Protein AF-A0A5B7DL35-F1 (afdb_monomer)

Mean predicted aligned error: 19.55 Å

Structure (mmCIF, N/CA/C/O backbone):
data_AF-A0A5B7DL35-F1
#
_entry.id   AF-A0A5B7DL35-F1
#
loop_
_atom_site.group_PDB
_atom_site.id
_atom_site.type_symbol
_atom_site.label_atom_id
_atom_site.label_alt_id
_atom_site.label_comp_id
_atom_site.label_asym_id
_atom_site.label_entity_id
_atom_site.label_seq_id
_atom_site.pdbx_PDB_ins_code
_atom_site.Cartn_x
_atom_site.Cartn_y
_atom_site.Cartn_z
_atom_site.occupancy
_atom_site.B_iso_or_equiv
_atom_site.auth_seq_id
_atom_site.auth_comp_id
_atom_site.auth_asym_id
_atom_site.auth_atom_id
_atom_site.pdbx_PDB_model_num
ATOM 1 N N . MET A 1 1 ? 9.558 41.213 -84.304 1.00 36.47 1 MET A N 1
ATOM 2 C CA . MET A 1 1 ? 9.639 42.583 -83.750 1.00 36.47 1 MET A CA 1
ATOM 3 C C . MET A 1 1 ? 11.121 42.854 -83.540 1.00 36.47 1 MET A C 1
ATOM 5 O O . MET A 1 1 ? 11.720 42.075 -82.826 1.00 36.47 1 MET A O 1
ATOM 9 N N . GLY A 1 2 ? 11.825 43.768 -84.196 1.00 33.62 2 GLY A N 1
ATOM 10 C CA . GLY A 1 2 ? 11.466 44.974 -84.939 1.00 33.62 2 GLY A CA 1
ATOM 11 C C . GLY A 1 2 ? 12.431 46.084 -84.485 1.00 33.62 2 GLY A C 1
ATOM 12 O O . GLY A 1 2 ? 12.501 46.320 -83.286 1.00 33.62 2 GLY A O 1
ATOM 13 N N . GLY A 1 3 ? 13.135 46.729 -85.428 1.00 31.44 3 GLY A N 1
ATOM 14 C CA . GLY A 1 3 ? 13.957 47.947 -85.241 1.00 31.44 3 GLY A CA 1
ATOM 15 C C . GLY A 1 3 ? 15.461 47.668 -85.062 1.00 31.44 3 GLY A C 1
ATOM 16 O O . GLY A 1 3 ? 15.814 47.036 -84.077 1.00 31.44 3 GLY A O 1
ATOM 17 N N . SER A 1 4 ? 16.412 47.955 -85.967 1.00 32.97 4 SER A N 1
ATOM 18 C CA . SER A 1 4 ? 16.694 49.079 -86.901 1.00 32.97 4 SER A CA 1
ATOM 19 C C . SER A 1 4 ? 17.386 50.292 -86.257 1.00 32.97 4 SER A C 1
ATOM 21 O O . SER A 1 4 ? 16.762 50.968 -85.449 1.00 32.97 4 SER A O 1
ATOM 23 N N . ALA A 1 5 ? 18.636 50.555 -86.681 1.00 37.56 5 ALA A N 1
ATOM 24 C CA . ALA A 1 5 ? 19.368 51.842 -86.824 1.00 37.56 5 ALA A CA 1
ATOM 25 C C . ALA A 1 5 ? 20.862 51.473 -87.034 1.00 37.56 5 ALA A C 1
ATOM 27 O O . ALA A 1 5 ? 21.442 50.849 -86.152 1.00 37.56 5 ALA A O 1
ATOM 28 N N . GLU A 1 6 ? 21.542 51.570 -88.183 1.00 37.41 6 GLU A N 1
ATOM 29 C CA . GLU A 1 6 ? 21.751 52.643 -89.180 1.00 37.41 6 GLU A CA 1
ATOM 30 C C . GLU A 1 6 ? 22.307 53.968 -88.627 1.00 37.41 6 GLU A C 1
ATOM 32 O O . GLU A 1 6 ? 21.573 54.709 -87.993 1.00 37.41 6 GLU A O 1
ATOM 37 N N . GLU A 1 7 ? 23.586 54.254 -88.930 1.00 34.69 7 GLU A N 1
ATOM 38 C CA . GLU A 1 7 ? 24.147 55.547 -89.401 1.00 34.69 7 GLU A CA 1
ATOM 39 C C . GLU A 1 7 ? 25.656 55.358 -89.720 1.00 34.69 7 GLU A C 1
ATOM 41 O O . GLU A 1 7 ? 26.431 54.941 -88.865 1.00 34.69 7 GLU A O 1
ATOM 46 N N . ARG A 1 8 ? 26.056 55.308 -91.004 1.00 35.22 8 ARG A N 1
ATOM 47 C CA . ARG A 1 8 ? 26.556 56.395 -91.891 1.00 35.22 8 ARG A CA 1
ATOM 48 C C . ARG A 1 8 ? 27.919 56.981 -91.470 1.00 35.22 8 ARG A C 1
ATOM 50 O O . ARG A 1 8 ? 28.046 57.577 -90.415 1.00 35.22 8 ARG A O 1
ATOM 57 N N . GLU A 1 9 ? 29.014 56.693 -92.181 1.00 34.97 9 GLU A N 1
ATOM 58 C CA . GLU A 1 9 ? 29.471 57.257 -93.475 1.00 34.97 9 GLU A CA 1
ATOM 59 C C . GLU A 1 9 ? 30.476 58.411 -93.277 1.00 34.97 9 GLU A C 1
ATOM 61 O O . GLU A 1 9 ? 30.150 59.422 -92.663 1.00 34.97 9 GLU A O 1
ATOM 66 N N . LYS A 1 10 ? 31.691 58.272 -93.836 1.00 36.53 10 LYS A N 1
ATOM 67 C CA . LYS A 1 10 ? 32.458 59.368 -94.462 1.00 36.53 10 LYS A CA 1
ATOM 68 C C . LYS A 1 10 ? 33.635 58.820 -95.277 1.00 36.53 10 LYS A C 1
ATOM 70 O O . LYS A 1 10 ? 34.457 58.058 -94.779 1.00 36.53 10 LYS A O 1
ATOM 75 N N . ALA A 1 11 ? 33.682 59.231 -96.541 1.00 32.94 11 ALA A N 1
ATOM 76 C CA . ALA A 1 11 ? 34.637 58.826 -97.561 1.00 32.94 11 ALA A CA 1
ATOM 77 C C . ALA A 1 11 ? 35.643 59.946 -97.908 1.00 32.94 11 ALA A C 1
ATOM 79 O O . ALA A 1 11 ? 35.247 61.104 -98.012 1.00 32.94 11 ALA A O 1
ATOM 80 N N . GLY A 1 12 ? 36.893 59.543 -98.194 1.00 32.94 12 GLY A N 1
ATOM 81 C CA . GLY A 1 12 ? 37.874 60.187 -99.099 1.00 32.94 12 GLY A CA 1
ATOM 82 C C . GLY A 1 12 ? 38.679 61.401 -98.587 1.00 32.94 12 GLY A C 1
ATOM 83 O O . GLY A 1 12 ? 38.247 62.026 -97.622 1.00 32.94 12 GLY A O 1
ATOM 84 N N . PRO A 1 13 ? 39.803 61.802 -99.248 1.00 50.09 13 PRO A N 1
ATOM 85 C CA . PRO A 1 13 ? 40.282 61.372 -100.582 1.00 50.09 13 PRO A CA 1
ATOM 86 C C . PRO A 1 13 ? 41.810 61.060 -100.726 1.00 50.09 13 PRO A C 1
ATOM 88 O O . PRO A 1 13 ? 42.607 61.434 -99.880 1.00 50.09 13 PRO A O 1
ATOM 91 N N . PHE A 1 14 ? 42.184 60.425 -101.858 1.00 31.62 14 PHE A N 1
ATOM 92 C CA . PHE A 1 14 ? 43.417 60.585 -102.684 1.00 31.62 14 PHE A CA 1
ATOM 93 C C . PHE A 1 14 ? 44.815 60.534 -102.001 1.00 31.62 14 PHE A C 1
ATOM 95 O O . PHE A 1 14 ? 45.136 61.340 -101.144 1.00 31.62 14 PHE A O 1
ATOM 102 N N . CYS A 1 15 ? 45.765 59.675 -102.404 1.00 30.66 15 CYS A N 1
ATOM 103 C CA . CYS A 1 15 ? 46.489 59.726 -103.685 1.00 30.66 15 CYS A CA 1
ATOM 104 C C . CYS A 1 15 ? 47.324 58.433 -103.897 1.00 30.66 15 CYS A C 1
ATOM 106 O O . CYS A 1 15 ? 47.894 57.911 -102.940 1.00 30.66 15 CYS A O 1
ATOM 108 N N . GLY A 1 16 ? 47.413 57.919 -105.131 1.00 30.58 16 GLY A N 1
ATOM 109 C CA . GLY A 1 16 ? 48.379 56.874 -105.529 1.00 30.58 16 GLY A CA 1
ATOM 110 C C . GLY A 1 16 ? 49.707 57.474 -106.031 1.00 30.58 16 GLY A C 1
ATOM 111 O O . GLY A 1 16 ? 49.953 58.659 -105.832 1.00 30.58 16 GLY A O 1
ATOM 112 N N . PRO A 1 17 ? 50.501 56.749 -106.837 1.00 52.12 17 PRO A N 1
ATOM 113 C CA . PRO A 1 17 ? 51.068 55.422 -106.602 1.00 52.12 17 PRO A CA 1
ATOM 114 C C . PRO A 1 17 ? 52.606 55.461 -106.758 1.00 52.12 17 PRO A C 1
ATOM 116 O O . PRO A 1 17 ? 53.124 56.228 -107.563 1.00 52.12 17 PRO A O 1
ATOM 119 N N . CYS A 1 18 ? 53.358 54.584 -106.088 1.00 29.59 18 CYS A N 1
ATOM 120 C CA . CYS A 1 18 ? 54.728 54.267 -106.510 1.00 29.59 18 CYS A CA 1
ATOM 121 C C . CYS A 1 18 ? 55.046 52.792 -106.254 1.00 29.59 18 CYS A C 1
ATOM 123 O O . CYS A 1 18 ? 55.041 52.307 -105.128 1.00 29.59 18 CYS A O 1
ATOM 125 N N . HIS A 1 19 ? 55.293 52.105 -107.366 1.00 33.50 19 HIS A N 1
ATOM 126 C CA . HIS A 1 19 ? 55.864 50.776 -107.525 1.00 33.50 19 HIS A CA 1
ATOM 127 C C . HIS A 1 19 ? 56.903 50.395 -106.454 1.00 33.50 19 HIS A C 1
ATOM 129 O O . HIS A 1 19 ? 57.770 51.202 -106.136 1.00 33.50 19 HIS A O 1
ATOM 135 N N . HIS A 1 20 ? 56.930 49.126 -106.034 1.00 31.59 20 HIS A N 1
ATOM 136 C CA . HIS A 1 20 ? 57.885 48.138 -106.561 1.00 31.59 20 HIS A CA 1
ATOM 137 C C . HIS A 1 20 ? 57.586 46.725 -106.022 1.00 31.59 20 HIS A C 1
ATOM 139 O O . HIS A 1 20 ? 57.642 46.466 -104.830 1.00 31.59 20 HIS A O 1
ATOM 145 N N . LYS A 1 21 ? 57.245 45.843 -106.971 1.00 35.50 21 LYS A N 1
ATOM 146 C CA . LYS A 1 21 ? 57.562 44.407 -107.091 1.00 35.50 21 LYS A CA 1
ATOM 147 C C . LYS A 1 21 ? 57.950 43.647 -105.809 1.00 35.50 21 LYS A C 1
ATOM 149 O O . LYS A 1 21 ? 59.018 43.892 -105.267 1.00 35.50 21 LYS A O 1
ATOM 154 N N . ALA A 1 22 ? 57.252 42.544 -105.531 1.00 34.16 22 ALA A N 1
ATOM 155 C CA . ALA A 1 22 ? 57.725 41.199 -105.898 1.00 34.16 22 ALA A CA 1
ATOM 156 C C . ALA A 1 22 ? 56.837 40.091 -105.301 1.00 34.16 22 ALA A C 1
ATOM 158 O O . ALA A 1 22 ? 56.364 40.207 -104.179 1.00 34.16 22 ALA A O 1
ATOM 159 N N . GLY A 1 23 ? 56.725 38.978 -106.031 1.00 37.19 23 GLY A N 1
ATOM 160 C CA . GLY A 1 23 ? 56.710 37.658 -105.399 1.00 37.19 23 GLY A CA 1
ATOM 161 C C . GLY A 1 23 ? 55.351 36.989 -105.239 1.00 37.19 23 GLY A C 1
ATOM 162 O O . GLY A 1 23 ? 54.765 36.991 -104.166 1.00 37.19 23 GLY A O 1
ATOM 163 N N . VAL A 1 24 ? 54.912 36.318 -106.301 1.00 49.81 24 VAL A N 1
ATOM 164 C CA . VAL A 1 24 ? 53.959 35.206 -106.227 1.00 49.81 24 VAL A CA 1
ATOM 165 C C . VAL A 1 24 ? 54.640 34.034 -105.510 1.00 49.81 24 VAL A C 1
ATOM 167 O O . VAL A 1 24 ? 55.581 33.457 -106.048 1.00 49.81 24 VAL A O 1
ATOM 170 N N . ALA A 1 25 ? 54.162 33.688 -104.318 1.00 51.09 25 ALA A N 1
ATOM 171 C CA . ALA A 1 25 ? 54.323 32.393 -103.654 1.00 51.09 25 ALA A CA 1
ATOM 172 C C . ALA A 1 25 ? 53.257 32.290 -102.539 1.00 51.09 25 ALA A C 1
ATOM 174 O O . ALA A 1 25 ? 52.734 33.316 -102.120 1.00 51.09 25 ALA A O 1
ATOM 175 N N . LEU A 1 26 ? 53.014 31.086 -102.002 1.00 52.41 26 LEU A N 1
ATOM 176 C CA . LEU A 1 26 ? 52.333 30.821 -100.713 1.00 52.41 26 LEU A CA 1
ATOM 177 C C . LEU A 1 26 ? 50.800 30.574 -100.731 1.00 52.41 26 LEU A C 1
ATOM 179 O O . LEU A 1 26 ? 50.052 31.225 -100.010 1.00 52.41 26 LEU A O 1
ATOM 183 N N . LEU A 1 27 ? 50.315 29.564 -101.467 1.00 55.19 27 LEU A N 1
ATOM 184 C CA . LEU A 1 27 ? 49.042 28.886 -101.119 1.00 55.19 27 LEU A CA 1
ATOM 185 C C . LEU A 1 27 ? 49.230 27.602 -100.263 1.00 55.19 27 LEU A C 1
ATOM 187 O O . LEU A 1 27 ? 48.401 27.360 -99.387 1.00 55.19 27 LEU A O 1
ATOM 191 N N . PRO A 1 28 ? 50.302 26.794 -100.429 1.00 59.75 28 PRO A N 1
ATOM 192 C CA . PRO A 1 28 ? 50.537 25.605 -99.594 1.00 59.75 28 PRO A CA 1
ATOM 193 C C . PRO A 1 28 ? 50.955 25.923 -98.149 1.00 59.75 28 PRO A C 1
ATOM 195 O O . PRO A 1 28 ? 50.590 25.199 -97.224 1.00 59.75 28 PRO A O 1
ATOM 198 N N . ASP A 1 29 ? 51.690 27.017 -97.936 1.00 60.00 29 ASP A N 1
ATOM 199 C CA . ASP A 1 29 ? 52.287 27.327 -96.629 1.00 60.00 29 ASP A CA 1
ATOM 200 C C . ASP A 1 29 ? 51.270 27.850 -95.605 1.00 60.00 29 ASP A C 1
ATOM 202 O O . ASP A 1 29 ? 51.390 27.573 -94.412 1.00 60.00 29 ASP A O 1
ATOM 206 N N . LEU A 1 30 ? 50.206 28.521 -96.062 1.00 63.28 30 LEU A N 1
ATOM 207 C CA . LEU A 1 30 ? 49.139 29.017 -95.188 1.00 63.28 30 LEU A CA 1
ATOM 208 C C . LEU A 1 30 ? 48.279 27.871 -94.619 1.00 63.28 30 LEU A C 1
ATOM 210 O O . LEU A 1 30 ? 47.936 27.875 -93.438 1.00 63.28 30 LEU A O 1
ATOM 214 N N . LEU A 1 31 ? 47.967 26.864 -95.446 1.00 66.38 31 LEU A N 1
ATOM 215 C CA . LEU A 1 31 ? 47.243 25.657 -95.026 1.00 66.38 31 LEU A CA 1
ATOM 216 C C . LEU A 1 31 ? 48.074 24.811 -94.058 1.00 66.38 31 LEU A C 1
ATOM 218 O O . LEU A 1 31 ? 47.539 24.306 -93.074 1.00 66.38 31 LEU A O 1
ATOM 222 N N . ARG A 1 32 ? 49.385 24.706 -94.298 1.00 69.56 32 ARG A N 1
ATOM 223 C CA . ARG A 1 32 ? 50.308 23.976 -93.421 1.00 69.56 32 ARG A CA 1
ATOM 224 C C . ARG A 1 32 ? 50.432 24.635 -92.047 1.00 69.56 32 ARG A C 1
ATOM 226 O O . ARG A 1 32 ? 50.396 23.942 -91.039 1.00 69.56 32 ARG A O 1
ATOM 233 N N . MET A 1 33 ? 50.489 25.966 -92.014 1.00 73.56 33 MET A N 1
ATOM 234 C CA . MET A 1 33 ? 50.506 26.744 -90.775 1.00 73.56 33 MET A CA 1
ATOM 235 C C . MET A 1 33 ? 49.186 26.625 -89.995 1.00 73.56 33 MET A C 1
ATOM 237 O O . MET A 1 33 ? 49.193 26.539 -88.767 1.00 73.56 33 MET A O 1
ATOM 241 N N . ARG A 1 34 ? 48.039 26.584 -90.689 1.00 77.00 34 ARG A N 1
ATOM 242 C CA . ARG A 1 34 ? 46.735 26.414 -90.031 1.00 77.00 34 ARG A CA 1
ATOM 243 C C . ARG A 1 34 ? 46.523 24.992 -89.511 1.00 77.00 34 ARG A C 1
ATOM 245 O O . ARG A 1 34 ? 45.964 24.838 -88.430 1.00 77.00 34 ARG A O 1
ATOM 252 N N . LEU A 1 35 ? 47.010 23.981 -90.234 1.00 76.75 35 LEU A N 1
ATOM 253 C CA . LEU A 1 35 ? 47.046 22.594 -89.764 1.00 76.75 35 LEU A CA 1
ATOM 254 C C . LEU A 1 35 ? 47.932 22.448 -88.525 1.0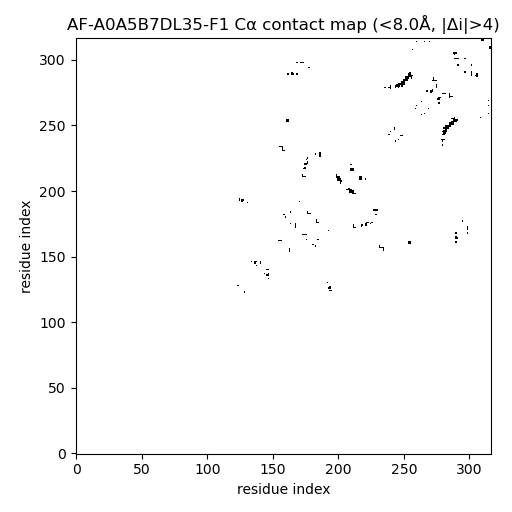0 76.75 35 LEU A C 1
ATOM 256 O O . LEU A 1 35 ? 47.461 21.904 -87.538 1.00 76.75 35 LEU A O 1
ATOM 260 N N . SER A 1 36 ? 49.137 23.030 -88.510 1.00 76.06 36 SER A N 1
ATOM 261 C CA . SER A 1 36 ? 50.000 22.974 -87.321 1.00 76.06 36 SER A CA 1
ATOM 262 C C . SER A 1 36 ? 49.404 23.696 -86.105 1.00 76.06 36 SER A C 1
ATOM 264 O O . SER A 1 36 ? 49.628 23.282 -84.974 1.00 76.06 36 SER A O 1
ATOM 266 N N . GLN A 1 37 ? 48.632 24.769 -86.319 1.00 79.00 37 GLN A N 1
ATOM 267 C CA . GLN A 1 37 ? 47.911 25.458 -85.239 1.00 79.00 37 GLN A CA 1
ATOM 268 C C . GLN A 1 37 ? 46.764 24.607 -84.688 1.00 79.00 37 GLN A C 1
ATOM 270 O O . GLN A 1 37 ? 46.624 24.491 -83.477 1.00 79.00 37 GLN A O 1
ATOM 275 N N . LEU A 1 38 ? 45.969 23.991 -85.567 1.00 79.25 38 LEU A N 1
ATOM 276 C CA . LEU A 1 38 ? 44.889 23.088 -85.165 1.00 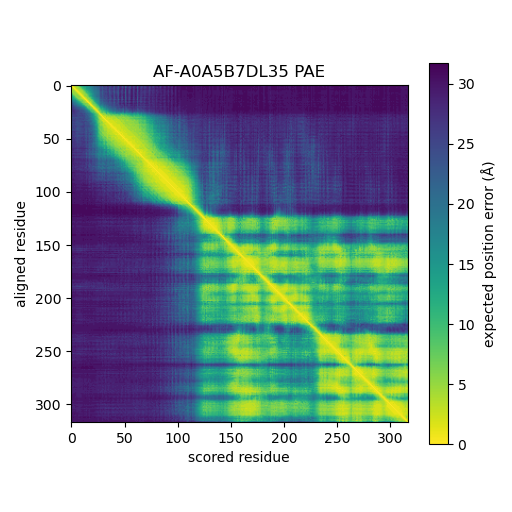79.25 38 LEU A CA 1
ATOM 277 C C . LEU A 1 38 ? 45.425 21.843 -84.457 1.00 79.25 38 LEU A C 1
ATOM 279 O O . LEU A 1 38 ? 44.844 21.437 -83.460 1.00 79.25 38 LEU A O 1
ATOM 283 N N . GLU A 1 39 ? 46.530 21.266 -84.933 1.00 79.88 39 GLU A N 1
ATOM 284 C CA . GLU A 1 39 ? 47.212 20.147 -84.276 1.00 79.88 39 GLU A CA 1
ATOM 285 C C . GLU A 1 39 ? 47.718 20.546 -82.888 1.00 79.88 39 GLU A C 1
ATOM 287 O O . GLU A 1 39 ? 47.491 19.805 -81.939 1.00 79.88 39 GLU A O 1
ATOM 292 N N . ALA A 1 40 ? 48.313 21.733 -82.734 1.00 79.06 40 ALA A N 1
ATOM 293 C CA . ALA A 1 40 ? 48.755 22.235 -81.434 1.00 79.06 40 ALA A CA 1
ATOM 294 C C . ALA A 1 40 ? 47.584 22.487 -80.465 1.00 79.06 40 ALA A C 1
ATOM 296 O O . ALA A 1 40 ? 47.659 22.084 -79.309 1.00 79.06 40 ALA A O 1
ATOM 297 N N . GLU A 1 41 ? 46.482 23.085 -80.932 1.00 80.81 41 GLU A N 1
ATOM 298 C CA . GLU A 1 41 ? 45.273 23.287 -80.117 1.00 80.81 41 GLU A CA 1
ATOM 299 C C . GLU A 1 41 ? 44.616 21.958 -79.715 1.00 80.81 41 GLU A C 1
ATOM 301 O O . GLU A 1 41 ? 44.072 21.835 -78.614 1.00 80.81 41 GLU A O 1
ATOM 306 N N . LEU A 1 42 ? 44.637 20.955 -80.602 1.00 80.25 42 LEU A N 1
ATOM 307 C CA . LEU A 1 42 ? 44.122 19.621 -80.298 1.00 80.25 42 LEU A CA 1
ATOM 308 C C . LEU A 1 42 ? 45.016 18.920 -79.276 1.00 80.25 42 LEU A C 1
ATOM 310 O O . LEU A 1 42 ? 44.484 18.361 -78.320 1.00 80.25 42 LEU A O 1
ATOM 314 N N . GLN A 1 43 ? 46.338 19.016 -79.452 1.00 80.56 43 GLN A N 1
ATOM 315 C CA . GLN A 1 43 ? 47.351 18.469 -78.553 1.00 80.56 43 GLN A CA 1
ATOM 316 C C . GLN A 1 43 ? 47.209 19.065 -77.145 1.00 80.56 43 GLN A C 1
ATOM 318 O O . GLN A 1 43 ? 47.128 18.323 -76.169 1.00 80.56 43 GLN A O 1
ATOM 323 N N . GLU A 1 44 ? 47.076 20.389 -77.040 1.00 82.38 44 GLU A N 1
ATOM 324 C CA . GLU A 1 44 ? 46.919 21.098 -75.768 1.00 82.38 44 GLU A CA 1
ATOM 325 C C . GLU A 1 44 ? 45.617 20.707 -75.054 1.00 82.38 44 GLU A C 1
ATOM 327 O O . GLU A 1 44 ? 45.605 20.472 -73.844 1.00 82.38 44 GLU A O 1
ATOM 332 N N . LYS A 1 45 ? 44.518 20.543 -75.804 1.00 81.31 45 LYS A N 1
ATOM 333 C CA . LYS A 1 45 ? 43.258 20.032 -75.247 1.00 81.31 45 LYS A CA 1
ATOM 334 C C . LYS A 1 45 ? 43.387 18.586 -74.776 1.00 81.31 45 LYS A C 1
ATOM 336 O O . LYS A 1 45 ? 42.901 18.275 -73.691 1.00 81.31 45 LYS A O 1
ATOM 341 N N . THR A 1 46 ? 44.036 17.702 -75.536 1.00 77.94 46 THR A N 1
ATOM 342 C CA . THR A 1 46 ? 44.280 16.319 -75.090 1.00 77.94 46 THR A CA 1
ATOM 343 C C . THR A 1 46 ? 45.187 16.256 -73.864 1.00 77.94 46 THR A C 1
ATOM 345 O O . THR A 1 46 ? 44.921 15.466 -72.960 1.00 77.94 46 THR A O 1
ATOM 348 N N . ASP A 1 47 ? 46.197 17.117 -73.767 1.00 81.06 47 ASP A N 1
ATOM 349 C CA . ASP A 1 47 ? 47.094 17.179 -72.611 1.00 81.06 47 ASP A CA 1
ATOM 350 C C . ASP A 1 47 ? 46.365 17.708 -71.364 1.00 81.06 47 ASP A C 1
ATOM 352 O O . ASP A 1 47 ? 46.546 17.195 -70.258 1.00 81.06 47 ASP A O 1
ATOM 356 N N . HIS A 1 48 ? 45.459 18.675 -71.533 1.00 82.19 48 HIS A N 1
ATOM 357 C CA . HIS A 1 48 ? 44.600 19.145 -70.448 1.00 82.19 48 HIS A CA 1
ATOM 358 C C . HIS A 1 48 ? 43.645 18.045 -69.960 1.00 82.19 48 HIS A C 1
ATOM 360 O O . HIS A 1 48 ? 43.588 17.760 -68.763 1.00 82.19 48 HIS A O 1
ATOM 366 N N . PHE A 1 49 ? 42.938 17.377 -70.879 1.00 82.25 49 PHE A N 1
ATOM 367 C CA . PHE A 1 49 ? 42.011 16.293 -70.539 1.00 82.25 49 PHE A CA 1
ATOM 368 C C . PHE A 1 49 ? 42.713 15.092 -69.899 1.00 82.25 49 PHE A C 1
ATOM 370 O O . PHE A 1 49 ? 42.175 14.498 -68.967 1.00 82.25 49 PHE A O 1
ATOM 377 N N . THR A 1 50 ? 43.910 14.722 -70.359 1.00 78.94 50 THR A N 1
ATOM 378 C CA . THR A 1 50 ? 44.674 13.612 -69.762 1.00 78.94 50 THR A CA 1
ATOM 379 C C . THR A 1 50 ? 45.152 13.947 -68.353 1.00 78.94 50 THR A C 1
ATOM 381 O O . THR A 1 50 ? 45.097 13.086 -67.473 1.00 78.94 50 THR A O 1
ATOM 384 N N . LYS A 1 51 ? 45.545 15.199 -68.100 1.00 82.81 51 LYS A N 1
ATOM 385 C CA . LYS A 1 51 ? 45.909 15.674 -66.760 1.00 82.81 51 LYS A CA 1
ATOM 386 C C . LYS A 1 51 ? 44.717 15.674 -65.799 1.00 82.81 51 LYS A C 1
ATOM 388 O O . LYS A 1 51 ? 44.868 15.270 -64.649 1.00 82.81 51 LYS A O 1
ATOM 393 N N . GLU A 1 52 ? 43.543 16.072 -66.277 1.00 83.06 52 GLU A N 1
ATOM 394 C CA . GLU A 1 52 ? 42.296 16.080 -65.503 1.00 83.06 52 GLU A CA 1
ATOM 395 C C . GLU A 1 52 ? 41.779 14.655 -65.229 1.00 83.06 52 GLU A C 1
ATOM 397 O O . GLU A 1 52 ? 41.365 14.335 -64.115 1.00 83.06 52 GLU A O 1
ATOM 402 N N . LEU A 1 53 ? 41.900 13.736 -66.197 1.00 81.50 53 LEU A N 1
ATOM 403 C CA . LEU A 1 53 ? 41.633 12.314 -65.957 1.00 81.50 53 LEU A CA 1
ATOM 404 C C . LEU A 1 53 ? 42.585 11.728 -64.906 1.00 81.50 53 LEU A C 1
ATOM 406 O O . LEU A 1 53 ? 42.155 10.954 -64.052 1.00 81.50 53 LEU A O 1
ATOM 410 N N . ALA A 1 54 ? 43.870 12.086 -64.955 1.00 82.44 54 ALA A N 1
ATOM 411 C CA . ALA A 1 54 ? 44.862 11.584 -64.011 1.00 82.44 54 ALA A CA 1
ATOM 412 C C . ALA A 1 54 ? 44.569 12.028 -62.568 1.00 82.44 54 ALA A C 1
ATOM 414 O O . ALA A 1 54 ? 44.694 11.212 -61.652 1.00 82.44 54 ALA A O 1
ATOM 415 N N . SER A 1 55 ? 44.121 13.273 -62.353 1.00 83.31 55 SER A N 1
ATOM 416 C CA . SER A 1 55 ? 43.713 13.735 -61.019 1.00 83.31 55 SER A CA 1
ATOM 417 C C . SER A 1 55 ? 42.470 13.001 -60.516 1.00 83.31 55 SER A C 1
ATOM 419 O O . SER A 1 55 ? 42.463 12.525 -59.384 1.00 83.31 55 SER A O 1
ATOM 421 N N . VAL A 1 56 ? 41.463 12.807 -61.374 1.00 80.25 56 VAL A N 1
ATOM 422 C CA . VAL A 1 56 ? 40.236 12.074 -61.014 1.00 80.25 56 VAL A CA 1
ATOM 423 C C . VAL A 1 56 ? 40.528 10.605 -60.683 1.00 80.25 56 VAL A C 1
ATOM 425 O O . VAL A 1 56 ? 39.932 10.035 -59.768 1.00 80.25 56 VAL A O 1
ATOM 428 N N . VAL A 1 57 ? 41.456 9.957 -61.391 1.00 82.25 57 VAL A N 1
ATOM 429 C CA . VAL A 1 57 ? 41.867 8.575 -61.088 1.00 82.25 57 VAL A CA 1
ATOM 430 C C . VAL A 1 57 ? 42.576 8.490 -59.734 1.00 82.25 57 VAL A C 1
ATOM 432 O O . VAL A 1 57 ? 42.329 7.541 -58.986 1.00 82.25 57 VAL A O 1
ATOM 435 N N . HIS A 1 58 ? 43.411 9.475 -59.395 1.00 80.50 58 HIS A N 1
ATOM 436 C CA . HIS A 1 58 ? 44.103 9.519 -58.107 1.00 80.50 58 HIS A CA 1
ATOM 437 C C . HIS A 1 58 ? 43.125 9.728 -56.940 1.00 80.50 58 HIS A C 1
ATOM 439 O O . HIS A 1 58 ? 43.135 8.949 -55.989 1.00 80.50 58 HIS A O 1
ATOM 445 N N . GLU A 1 59 ? 42.194 10.677 -57.065 1.00 78.75 59 GLU A N 1
ATOM 446 C CA . GLU A 1 59 ? 41.150 10.914 -56.057 1.00 78.75 59 GLU A CA 1
ATOM 447 C C . GLU A 1 59 ? 40.266 9.677 -55.829 1.00 78.75 59 GLU A C 1
ATOM 449 O O . GLU A 1 59 ? 39.950 9.319 -54.692 1.00 78.75 59 GLU A O 1
ATOM 454 N N . ASN A 1 60 ? 39.909 8.959 -56.899 1.00 76.00 60 ASN A N 1
ATOM 455 C CA . ASN A 1 60 ? 39.144 7.717 -56.791 1.00 76.00 60 ASN A CA 1
ATOM 456 C C . ASN A 1 60 ? 39.931 6.579 -56.118 1.00 76.00 60 ASN A C 1
ATOM 458 O O . ASN A 1 60 ? 39.331 5.730 -55.451 1.00 76.00 60 ASN A O 1
ATOM 462 N N . ALA A 1 61 ? 41.256 6.532 -56.280 1.00 80.06 61 ALA A N 1
ATOM 463 C CA . ALA A 1 61 ? 42.104 5.557 -55.598 1.00 80.06 61 ALA A CA 1
ATOM 464 C C . ALA A 1 61 ? 42.178 5.838 -54.086 1.00 80.06 61 ALA A C 1
ATOM 466 O O . ALA A 1 61 ? 42.010 4.914 -53.284 1.00 80.06 61 ALA A O 1
ATOM 467 N N . ASP A 1 62 ? 42.321 7.106 -53.699 1.00 81.88 62 ASP A N 1
ATOM 468 C CA . ASP A 1 62 ? 42.341 7.532 -52.296 1.00 81.88 62 ASP A CA 1
ATOM 469 C C . ASP A 1 62 ? 40.999 7.278 -51.595 1.00 81.88 62 ASP A C 1
ATOM 471 O O . ASP A 1 62 ? 40.956 6.814 -50.451 1.00 81.88 62 ASP A O 1
ATOM 475 N N . LEU A 1 63 ? 39.880 7.533 -52.284 1.00 75.31 63 LEU A N 1
ATOM 476 C CA . LEU A 1 63 ? 38.542 7.231 -51.767 1.00 75.31 63 LEU A CA 1
ATOM 477 C C . LEU A 1 63 ? 38.346 5.727 -51.538 1.00 75.31 63 LEU A C 1
ATOM 479 O O . LEU A 1 63 ? 37.808 5.337 -50.501 1.00 75.31 63 LEU A O 1
ATOM 483 N N . LYS A 1 64 ? 38.834 4.868 -52.444 1.00 76.75 64 LYS A N 1
ATOM 484 C CA . LYS A 1 64 ? 38.786 3.406 -52.263 1.00 76.75 64 LYS A CA 1
ATOM 485 C C . LYS A 1 64 ? 39.592 2.936 -51.053 1.00 76.75 64 LYS A C 1
ATOM 487 O O . LYS A 1 64 ? 39.105 2.088 -50.308 1.00 76.75 64 LYS A O 1
ATOM 492 N N . GLN A 1 65 ? 40.781 3.497 -50.824 1.00 78.12 65 GLN A N 1
ATOM 493 C CA . GLN A 1 65 ? 41.581 3.169 -49.637 1.00 78.12 65 GLN A CA 1
ATOM 494 C C . GLN A 1 65 ? 40.888 3.604 -48.340 1.00 78.12 65 GLN A C 1
ATOM 496 O O . GLN A 1 65 ? 40.865 2.847 -47.369 1.00 78.12 65 GLN A O 1
ATOM 501 N N . LYS A 1 66 ? 40.262 4.789 -48.327 1.00 76.56 66 LYS A N 1
ATOM 502 C CA . LYS A 1 66 ? 39.493 5.267 -47.167 1.00 76.56 66 LYS A CA 1
ATOM 503 C C . LYS A 1 66 ? 38.297 4.366 -46.858 1.00 76.56 66 LYS A C 1
ATOM 505 O O . LYS A 1 66 ? 38.091 4.032 -45.694 1.00 76.56 66 LYS A O 1
ATOM 510 N N . ILE A 1 67 ? 37.555 3.922 -47.875 1.00 75.31 67 ILE A N 1
ATOM 511 C CA . ILE A 1 67 ? 36.430 2.986 -47.706 1.00 75.31 67 ILE A CA 1
ATOM 512 C C . ILE A 1 67 ? 36.913 1.663 -47.095 1.00 75.31 67 ILE A C 1
ATOM 514 O O . ILE A 1 67 ? 36.405 1.270 -46.051 1.00 75.31 67 ILE A O 1
ATOM 518 N N . GLN A 1 68 ? 37.973 1.058 -47.644 1.00 78.44 68 GLN A N 1
ATOM 519 C CA . GLN A 1 68 ? 38.550 -0.178 -47.092 1.00 78.44 68 GLN A CA 1
ATOM 520 C C . GLN A 1 68 ? 39.022 -0.017 -45.640 1.00 78.44 68 GLN A C 1
ATOM 522 O O . GLN A 1 68 ? 38.861 -0.921 -44.823 1.00 78.44 68 GLN A O 1
ATOM 527 N N . SER A 1 69 ? 39.597 1.137 -45.289 1.00 78.12 69 SER A N 1
ATOM 528 C CA . SER A 1 69 ? 40.007 1.406 -43.907 1.00 78.12 69 SER A CA 1
ATOM 529 C C . SER A 1 69 ? 38.815 1.530 -42.949 1.00 78.12 69 SER A C 1
ATOM 531 O O . SER A 1 69 ? 38.893 1.033 -41.827 1.00 78.12 69 SER A O 1
ATOM 533 N N . ASN A 1 70 ? 37.704 2.125 -43.397 1.00 76.94 70 ASN A N 1
ATOM 534 C CA . ASN A 1 70 ? 36.475 2.239 -42.612 1.00 76.94 70 ASN A CA 1
ATOM 535 C C . ASN A 1 70 ? 35.786 0.884 -42.423 1.00 76.94 70 ASN A C 1
ATOM 537 O O . ASN A 1 70 ? 35.319 0.605 -41.320 1.00 76.94 70 ASN A O 1
ATOM 541 N N . ASP A 1 71 ? 35.776 0.032 -43.449 1.00 78.94 71 ASP A N 1
ATOM 542 C CA . ASP A 1 71 ? 35.226 -1.325 -43.359 1.00 78.94 71 ASP A CA 1
ATOM 543 C C . ASP A 1 71 ? 36.006 -2.162 -42.331 1.00 78.94 71 ASP A C 1
ATOM 545 O O . ASP A 1 71 ? 35.414 -2.750 -41.429 1.00 78.94 71 ASP A O 1
ATOM 549 N N . ASN A 1 72 ? 37.342 -2.086 -42.346 1.00 83.62 72 ASN A N 1
ATOM 550 C CA . ASN A 1 72 ? 38.190 -2.753 -41.349 1.00 83.62 72 ASN A CA 1
ATOM 551 C C . ASN A 1 72 ? 37.962 -2.242 -39.912 1.00 83.62 72 ASN A C 1
ATOM 553 O O . ASN A 1 72 ? 38.111 -2.991 -38.945 1.00 83.62 72 ASN A O 1
ATOM 557 N N . ILE A 1 73 ? 37.668 -0.948 -39.739 1.00 81.31 73 ILE A N 1
ATOM 558 C CA . ILE A 1 73 ? 37.350 -0.368 -38.423 1.00 81.31 73 ILE A CA 1
ATOM 559 C C . ILE A 1 73 ? 35.977 -0.853 -37.953 1.00 81.31 73 ILE A C 1
ATOM 561 O O . ILE A 1 73 ? 35.811 -1.161 -36.773 1.00 81.31 73 ILE A O 1
ATOM 565 N N . ARG A 1 74 ? 35.012 -0.951 -38.870 1.00 80.31 74 ARG A N 1
ATOM 566 C CA . ARG A 1 74 ? 33.663 -1.438 -38.585 1.00 80.31 74 ARG A CA 1
ATOM 567 C C . ARG A 1 74 ? 33.668 -2.903 -38.156 1.00 80.31 74 ARG A C 1
ATOM 569 O O . ARG A 1 74 ? 33.095 -3.210 -37.118 1.00 80.31 74 ARG A O 1
ATOM 576 N N . GLU A 1 75 ? 34.391 -3.764 -38.867 1.00 85.44 75 GLU A N 1
ATOM 577 C CA . GLU A 1 75 ? 34.547 -5.178 -38.495 1.00 85.44 75 GLU A CA 1
ATOM 578 C C . GLU A 1 75 ? 35.179 -5.340 -37.103 1.00 85.44 75 GLU A C 1
ATOM 580 O O . GLU A 1 75 ? 34.717 -6.141 -36.292 1.00 85.44 75 GLU A O 1
ATOM 585 N N . LYS A 1 76 ? 36.190 -4.523 -36.770 1.00 86.25 76 LYS A N 1
ATOM 586 C CA . LYS A 1 76 ? 36.787 -4.509 -35.421 1.00 86.25 76 LYS A CA 1
ATOM 587 C C . LYS A 1 76 ? 35.819 -4.028 -34.342 1.00 86.25 76 LYS A C 1
ATOM 589 O O . LYS A 1 76 ? 35.889 -4.494 -33.207 1.00 86.25 76 LYS A O 1
ATOM 594 N N . TYR A 1 77 ? 34.957 -3.065 -34.659 1.00 81.12 77 TYR A N 1
ATOM 595 C CA . TYR A 1 77 ? 33.949 -2.574 -33.722 1.00 81.12 77 TYR A CA 1
ATOM 596 C C . TYR A 1 77 ? 32.901 -3.654 -33.432 1.00 81.12 77 TYR A C 1
ATOM 598 O O . TYR A 1 77 ? 32.563 -3.879 -32.273 1.00 81.12 77 TYR A O 1
ATOM 606 N N . GLU A 1 78 ? 32.456 -4.366 -34.468 1.00 85.25 78 GLU A N 1
ATOM 607 C CA . GLU A 1 78 ? 31.522 -5.489 -34.349 1.00 85.25 78 GLU A CA 1
ATOM 608 C C . GLU A 1 78 ? 32.135 -6.635 -33.522 1.00 85.25 78 GLU A C 1
ATOM 610 O O . GLU A 1 78 ? 31.497 -7.109 -32.581 1.00 85.25 78 GLU A O 1
ATOM 615 N N . SER A 1 79 ? 33.408 -6.994 -33.748 1.00 87.44 79 SER A N 1
ATOM 616 C CA . SER A 1 79 ? 34.082 -8.022 -32.938 1.00 87.44 79 SER A CA 1
ATOM 617 C C . SER A 1 79 ? 34.238 -7.618 -31.464 1.00 87.44 79 SER A C 1
ATOM 619 O O . SER A 1 79 ? 34.000 -8.424 -30.566 1.00 87.44 79 SER A O 1
ATOM 621 N N . LEU A 1 80 ? 34.597 -6.357 -31.191 1.00 86.69 80 LEU A N 1
ATOM 622 C CA . LEU A 1 80 ? 34.688 -5.822 -29.824 1.00 86.69 80 LEU A CA 1
ATOM 623 C C . LEU A 1 80 ? 33.323 -5.806 -29.120 1.00 86.69 80 LEU A C 1
ATOM 625 O O . LEU A 1 80 ? 33.238 -6.068 -27.919 1.00 86.69 80 LEU A O 1
ATOM 629 N N . GLN A 1 81 ? 32.252 -5.504 -29.855 1.00 81.88 81 GLN A N 1
ATOM 630 C CA . GLN A 1 81 ? 30.892 -5.497 -29.326 1.00 81.88 81 GLN A CA 1
ATOM 631 C C . GLN A 1 81 ? 30.416 -6.917 -28.972 1.00 81.88 81 GLN A C 1
ATOM 633 O O . GLN A 1 81 ? 29.790 -7.109 -27.927 1.00 81.88 81 GLN A O 1
ATOM 638 N N . GLU A 1 82 ? 30.755 -7.919 -29.788 1.00 89.12 82 GLU A N 1
ATOM 639 C CA . GLU A 1 82 ? 30.482 -9.329 -29.484 1.00 89.12 82 GLU A CA 1
ATOM 640 C C . GLU A 1 82 ? 31.247 -9.817 -28.249 1.00 89.12 82 GLU A C 1
ATOM 642 O O . GLU A 1 82 ? 30.659 -10.462 -27.376 1.00 89.12 82 GLU A O 1
ATOM 647 N N . GLU A 1 83 ? 32.534 -9.478 -28.126 1.00 90.62 83 GLU A N 1
ATOM 648 C CA . GLU A 1 83 ? 33.333 -9.807 -26.941 1.00 90.62 83 GLU A CA 1
ATOM 649 C C . GLU A 1 83 ? 32.741 -9.185 -25.671 1.00 90.62 83 GLU A C 1
ATOM 651 O O . GLU A 1 83 ? 32.591 -9.872 -24.656 1.00 90.62 83 GLU A O 1
ATOM 656 N N . LEU A 1 84 ? 32.330 -7.914 -25.732 1.00 89.44 84 LEU A N 1
ATOM 657 C CA . LEU A 1 84 ? 31.683 -7.230 -24.613 1.00 89.44 84 LEU A CA 1
ATOM 658 C C . LEU A 1 84 ? 30.387 -7.939 -24.192 1.00 89.44 84 LEU A C 1
ATOM 660 O O . LEU A 1 84 ? 30.166 -8.163 -22.999 1.00 89.44 84 LEU A O 1
ATOM 664 N N . MET A 1 85 ? 29.562 -8.348 -25.159 1.00 88.25 85 MET A N 1
ATOM 665 C CA . MET A 1 85 ? 28.318 -9.072 -24.895 1.00 88.25 85 MET A CA 1
ATOM 666 C C . MET A 1 85 ? 28.582 -10.451 -24.275 1.00 88.25 85 MET A C 1
ATOM 668 O O . MET A 1 85 ? 27.905 -10.850 -23.325 1.00 88.25 85 MET A O 1
ATOM 672 N N . GLN A 1 86 ? 29.596 -11.178 -24.753 1.00 89.06 86 GLN A N 1
ATOM 673 C CA . GLN A 1 86 ? 29.988 -12.461 -24.164 1.00 89.06 86 GLN A CA 1
ATOM 674 C C . GLN A 1 86 ? 30.484 -12.310 -22.725 1.00 89.06 86 GLN A C 1
ATOM 676 O O . GLN A 1 86 ? 30.171 -13.144 -21.873 1.00 89.06 86 GLN A O 1
ATOM 681 N N . VAL A 1 87 ? 31.257 -11.261 -22.444 1.00 89.81 87 VAL A N 1
ATOM 682 C CA . VAL A 1 87 ? 31.739 -10.960 -21.094 1.00 89.81 87 VAL A CA 1
ATOM 683 C C . VAL A 1 87 ? 30.570 -10.615 -20.171 1.00 89.81 87 VAL A C 1
ATOM 685 O O . VAL A 1 87 ? 30.481 -11.185 -19.084 1.00 89.81 87 VAL A O 1
ATOM 688 N N . GLN A 1 88 ? 29.628 -9.776 -20.612 1.00 82.00 88 GLN A N 1
ATOM 689 C CA . GLN A 1 88 ? 28.411 -9.473 -19.848 1.00 82.00 88 GLN A CA 1
ATOM 690 C C . GLN A 1 88 ? 27.597 -10.734 -19.536 1.00 82.00 88 GLN A C 1
ATOM 692 O O . GLN A 1 88 ? 27.228 -10.951 -18.385 1.00 82.00 88 GLN A O 1
ATOM 697 N N . LEU A 1 89 ? 27.387 -11.615 -20.520 1.00 86.88 89 LEU A N 1
ATOM 698 C CA . LEU A 1 89 ? 26.674 -12.881 -20.317 1.00 86.88 89 LEU A CA 1
ATOM 699 C C . LEU A 1 89 ? 27.393 -13.817 -19.335 1.00 86.88 89 LEU A C 1
ATOM 701 O O . LEU A 1 89 ? 26.737 -14.510 -18.557 1.00 86.88 89 LEU A O 1
ATOM 705 N N . LYS A 1 90 ? 28.732 -13.851 -19.351 1.00 90.94 90 LYS A N 1
ATOM 706 C CA . LYS A 1 90 ? 29.520 -14.630 -18.383 1.00 90.94 90 LYS A CA 1
ATOM 707 C C . LYS A 1 90 ? 29.354 -14.092 -16.965 1.00 90.94 90 LYS A C 1
ATOM 709 O O . LYS A 1 90 ? 29.103 -14.886 -16.065 1.00 90.94 90 LYS A O 1
ATOM 714 N N . TYR A 1 91 ? 29.448 -12.776 -16.774 1.00 87.75 91 TYR A N 1
ATOM 715 C CA . TYR A 1 91 ? 29.224 -12.165 -15.463 1.00 87.75 91 TYR A CA 1
ATOM 716 C C . TYR A 1 91 ? 27.793 -12.374 -14.970 1.00 87.75 91 TYR A C 1
ATOM 718 O O . TYR A 1 91 ? 27.614 -12.729 -13.812 1.00 87.75 91 TYR A O 1
ATOM 726 N N . GLN A 1 92 ? 26.793 -12.245 -15.844 1.00 85.19 92 GLN A N 1
ATOM 727 C CA . GLN A 1 92 ? 25.393 -12.471 -15.485 1.00 85.19 92 GLN A CA 1
ATOM 728 C C . GLN A 1 92 ? 25.161 -13.900 -14.970 1.00 85.19 92 GLN A C 1
ATOM 730 O O . GLN A 1 92 ? 24.571 -14.091 -13.912 1.00 85.19 92 GLN A O 1
ATOM 735 N N . ARG A 1 93 ? 25.700 -14.907 -15.671 1.00 89.94 93 ARG A N 1
ATOM 736 C CA . ARG A 1 93 ? 25.621 -16.314 -15.240 1.00 89.94 93 ARG A CA 1
ATOM 737 C C . ARG A 1 93 ? 26.351 -16.569 -13.925 1.00 89.94 93 ARG A C 1
ATOM 739 O O . ARG A 1 93 ? 25.894 -17.378 -13.123 1.00 89.94 93 ARG A O 1
ATOM 746 N N . GLU A 1 94 ? 27.493 -15.919 -13.716 1.00 91.12 94 GLU A N 1
ATOM 747 C CA . GLU A 1 94 ? 28.249 -16.070 -12.473 1.00 91.12 94 GLU A CA 1
ATOM 748 C C . GLU A 1 94 ? 27.523 -15.414 -11.291 1.00 91.12 94 GLU A C 1
ATOM 750 O O . GLU A 1 94 ? 27.501 -15.988 -10.206 1.00 91.12 94 GLU A O 1
ATOM 755 N N . ILE A 1 95 ? 26.857 -14.272 -11.504 1.00 85.50 95 ILE A N 1
ATOM 756 C CA . ILE A 1 95 ? 25.981 -13.643 -10.504 1.00 85.50 95 ILE A CA 1
ATOM 757 C C . ILE A 1 95 ? 24.836 -14.592 -10.138 1.00 85.50 95 ILE A C 1
ATOM 759 O O . ILE A 1 95 ? 24.678 -14.906 -8.963 1.00 85.50 95 ILE A O 1
ATOM 763 N N . GLU A 1 96 ? 24.107 -15.128 -11.122 1.00 83.44 96 GLU A N 1
ATOM 764 C CA . GLU A 1 96 ? 23.010 -16.082 -10.880 1.00 83.44 96 GLU A CA 1
ATOM 765 C C . GLU A 1 96 ? 23.482 -17.323 -10.102 1.00 83.44 96 GLU A C 1
ATOM 767 O O . GLU A 1 96 ? 22.791 -17.833 -9.214 1.00 83.44 96 GLU A O 1
ATOM 772 N N . ARG A 1 97 ? 24.690 -17.812 -10.405 1.00 91.69 97 ARG A N 1
ATOM 773 C CA . ARG A 1 97 ? 25.304 -18.931 -9.685 1.00 91.69 97 ARG A CA 1
ATOM 774 C C . ARG A 1 97 ? 25.626 -18.567 -8.237 1.00 91.69 97 ARG A C 1
ATOM 776 O O . ARG A 1 97 ? 25.254 -19.311 -7.334 1.00 91.69 97 ARG A O 1
ATOM 783 N N . LEU A 1 98 ? 26.283 -17.430 -8.014 1.00 83.25 98 LEU A N 1
ATOM 784 C CA . LEU A 1 98 ? 26.637 -16.945 -6.679 1.00 83.25 98 LEU A CA 1
ATOM 785 C C . LEU A 1 98 ? 25.398 -16.636 -5.832 1.00 83.25 98 LEU A C 1
ATOM 787 O O . LEU A 1 98 ? 25.410 -16.864 -4.624 1.00 83.25 98 LEU A O 1
ATOM 791 N N . GLU A 1 99 ? 24.316 -16.153 -6.438 1.00 76.88 99 GLU A N 1
ATOM 792 C CA . GLU A 1 99 ? 23.027 -15.955 -5.771 1.00 76.88 99 GLU A CA 1
ATOM 793 C C . GLU A 1 99 ? 22.408 -17.283 -5.333 1.00 76.88 99 GLU A C 1
ATOM 795 O O . GLU A 1 99 ? 21.941 -17.404 -4.195 1.00 76.88 99 GLU A O 1
ATOM 800 N N . LYS A 1 100 ? 22.460 -18.309 -6.191 1.00 84.44 100 LYS A N 1
ATOM 801 C CA . LYS A 1 100 ? 21.996 -19.658 -5.852 1.00 84.44 100 LYS A CA 1
ATOM 802 C C . LYS A 1 100 ? 22.816 -20.270 -4.714 1.00 84.44 100 LYS A C 1
ATOM 804 O O . LYS A 1 100 ? 22.233 -20.768 -3.750 1.00 84.44 100 LYS A O 1
ATOM 809 N N . ASP A 1 101 ? 24.140 -20.162 -4.778 1.00 82.62 101 ASP A N 1
ATOM 810 C CA . ASP A 1 101 ? 25.040 -20.660 -3.735 1.00 82.62 101 ASP A CA 1
ATOM 811 C C . ASP A 1 101 ? 24.826 -19.901 -2.411 1.00 82.62 101 ASP A C 1
ATOM 813 O O . ASP A 1 101 ? 24.750 -20.512 -1.344 1.00 82.62 101 ASP A O 1
ATOM 817 N N . ASN A 1 102 ? 24.625 -18.578 -2.454 1.00 74.50 102 ASN A N 1
ATOM 818 C CA . ASN A 1 102 ? 24.265 -17.783 -1.274 1.00 74.50 102 ASN A CA 1
ATOM 819 C C . ASN A 1 102 ? 22.910 -18.189 -0.685 1.00 74.50 102 ASN A C 1
ATOM 821 O O . ASN A 1 102 ? 22.757 -18.222 0.540 1.00 74.50 102 ASN A O 1
ATOM 825 N N . LYS A 1 103 ? 21.925 -18.525 -1.524 1.00 76.31 103 LYS A N 1
ATOM 826 C CA . LYS A 1 103 ? 20.618 -19.031 -1.080 1.00 76.31 103 LYS A CA 1
ATOM 827 C C . LYS A 1 103 ? 20.760 -20.382 -0.371 1.00 76.31 103 LYS A C 1
ATOM 829 O O . LYS A 1 103 ? 20.183 -20.575 0.702 1.00 76.31 103 LYS A O 1
ATOM 834 N N . GLU A 1 104 ? 21.570 -21.292 -0.910 1.00 76.88 104 GLU A N 1
ATOM 835 C CA . GLU A 1 104 ? 21.868 -22.589 -0.286 1.00 76.88 104 GLU A CA 1
ATOM 836 C C . GLU A 1 104 ? 22.650 -22.441 1.028 1.00 76.88 104 GLU A C 1
ATOM 838 O O . GLU A 1 104 ? 22.311 -23.077 2.032 1.00 76.88 104 GLU A O 1
ATOM 843 N N . LEU A 1 105 ? 23.641 -21.546 1.072 1.00 73.44 105 LEU A N 1
ATOM 844 C CA . LEU A 1 105 ? 24.399 -21.235 2.285 1.00 73.44 105 LEU A CA 1
ATOM 845 C C . LEU A 1 105 ? 23.514 -20.611 3.366 1.00 73.44 105 LEU A C 1
ATOM 847 O O . LEU A 1 105 ? 23.593 -21.036 4.518 1.00 73.44 105 LEU A O 1
ATOM 851 N N . ARG A 1 106 ? 22.623 -19.672 3.016 1.00 73.69 106 ARG A N 1
ATOM 852 C CA . ARG A 1 106 ? 21.614 -19.124 3.941 1.00 73.69 106 ARG A CA 1
ATOM 853 C C . ARG A 1 106 ? 20.720 -20.228 4.502 1.00 73.69 106 ARG A C 1
ATOM 855 O O . ARG A 1 106 ? 20.526 -20.281 5.713 1.00 73.69 106 ARG A O 1
ATOM 862 N N . LYS A 1 107 ? 20.251 -21.160 3.664 1.00 72.25 107 LYS A N 1
ATOM 863 C CA . LYS A 1 107 ? 19.448 -22.318 4.094 1.00 72.25 107 LYS A CA 1
ATOM 864 C C . LYS A 1 107 ? 20.217 -23.227 5.060 1.00 72.25 107 LYS A C 1
ATOM 866 O O . LYS A 1 107 ? 19.697 -23.598 6.111 1.00 72.25 107 LYS A O 1
ATOM 871 N N . SER A 1 108 ? 21.474 -23.543 4.749 1.00 70.75 108 SER A N 1
ATOM 872 C CA . SER A 1 108 ? 22.346 -24.339 5.623 1.00 70.75 108 SER A CA 1
ATOM 873 C C . SER A 1 108 ? 22.666 -23.618 6.939 1.00 70.75 108 SER A C 1
ATOM 875 O O . SER A 1 108 ? 22.758 -24.256 7.989 1.00 70.75 108 SER A O 1
ATOM 877 N N . LEU A 1 109 ? 22.840 -22.295 6.908 1.00 65.94 109 LEU A N 1
ATOM 878 C CA . LEU A 1 109 ? 23.062 -21.479 8.099 1.00 65.94 109 LEU A CA 1
ATOM 879 C C . LEU A 1 109 ? 21.809 -21.394 8.969 1.00 65.94 109 LEU A C 1
ATOM 881 O O . LEU A 1 109 ? 21.946 -21.526 10.177 1.00 65.94 109 LEU A O 1
ATOM 885 N N . MET A 1 110 ? 20.608 -21.263 8.398 1.00 60.41 110 MET A N 1
ATOM 886 C CA . MET A 1 110 ? 19.358 -21.310 9.168 1.00 60.41 110 MET A CA 1
ATOM 887 C C . MET A 1 110 ? 19.174 -22.660 9.870 1.00 60.41 110 MET A C 1
ATOM 889 O O . MET A 1 110 ? 18.887 -22.704 11.066 1.00 60.41 110 MET A O 1
ATOM 893 N N . LEU A 1 111 ? 19.428 -23.764 9.160 1.00 62.78 111 LEU A N 1
ATOM 894 C CA . LEU A 1 111 ? 19.343 -25.114 9.726 1.00 62.78 111 LEU A CA 1
ATOM 895 C C . LEU A 1 111 ? 20.376 -25.339 10.843 1.00 62.78 111 LEU A C 1
ATOM 897 O O . LEU A 1 111 ? 20.053 -25.936 11.864 1.00 62.78 111 LEU A O 1
ATOM 901 N N . ARG A 1 112 ? 21.604 -24.818 10.694 1.00 61.25 112 ARG A N 1
ATOM 902 C CA . ARG A 1 112 ? 22.649 -24.900 11.735 1.00 61.25 112 ARG A CA 1
ATOM 903 C C . ARG A 1 112 ? 22.456 -23.908 12.888 1.00 61.25 112 ARG A C 1
ATOM 905 O O . ARG A 1 112 ? 22.873 -24.200 14.007 1.00 61.25 112 ARG A O 1
ATOM 912 N N . ALA A 1 113 ? 21.848 -22.748 12.645 1.00 55.84 113 ALA A N 1
ATOM 913 C CA . ALA A 1 113 ? 21.523 -21.761 13.676 1.00 55.84 113 ALA A CA 1
ATOM 914 C C . ALA A 1 113 ? 20.345 -22.213 14.558 1.00 55.84 113 ALA A C 1
ATOM 916 O O . ALA A 1 113 ? 20.281 -21.822 15.726 1.00 55.84 113 ALA A O 1
ATOM 917 N N . GLY A 1 114 ? 19.479 -23.094 14.040 1.00 50.75 114 GLY A N 1
ATOM 918 C CA . GLY A 1 114 ? 18.397 -23.737 14.791 1.00 50.75 114 GLY A CA 1
ATOM 919 C C . GLY A 1 114 ? 18.854 -24.521 16.029 1.00 50.75 114 GLY A C 1
ATOM 920 O O . GLY A 1 114 ? 18.094 -24.610 16.991 1.00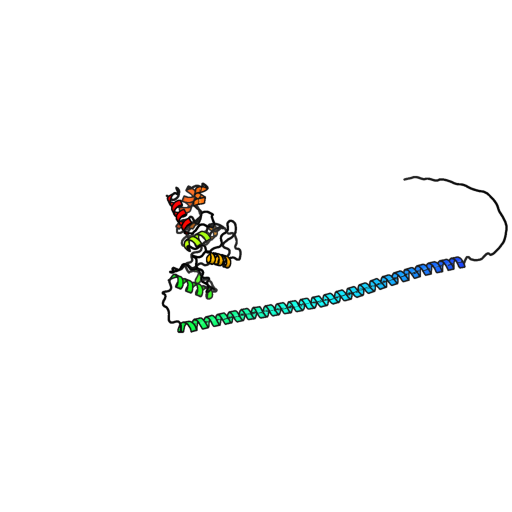 50.75 114 GLY A O 1
ATOM 921 N N . ASP A 1 115 ? 20.104 -25.000 16.063 1.00 50.16 115 ASP A N 1
ATOM 922 C CA . ASP A 1 115 ? 20.635 -25.799 17.181 1.00 50.16 115 ASP A CA 1
ATOM 923 C C . ASP A 1 115 ? 21.359 -24.985 18.268 1.00 50.16 115 ASP A C 1
ATOM 925 O O . ASP A 1 115 ? 21.602 -25.499 19.361 1.00 50.16 115 ASP A O 1
ATOM 929 N N . LYS A 1 116 ? 21.721 -23.717 18.019 1.00 48.16 116 LYS A N 1
ATOM 930 C CA . LYS A 1 116 ? 22.522 -22.917 18.974 1.00 48.16 116 LYS A CA 1
ATOM 931 C C . LYS A 1 116 ? 21.835 -21.676 19.530 1.00 48.16 116 LYS A C 1
ATOM 933 O O . LYS A 1 116 ? 22.321 -21.122 20.516 1.00 48.16 116 LYS A O 1
ATOM 938 N N . VAL A 1 117 ? 20.691 -21.263 18.987 1.00 48.88 117 VAL A N 1
ATOM 939 C CA . VAL A 1 117 ? 19.887 -20.201 19.603 1.00 48.88 117 VAL A CA 1
ATOM 940 C C . VAL A 1 117 ? 18.896 -20.839 20.564 1.00 48.88 117 VAL A C 1
ATOM 942 O O . VAL A 1 117 ? 17.740 -21.110 20.241 1.00 48.88 117 VAL A O 1
ATOM 945 N N . ALA A 1 118 ? 19.361 -21.073 21.790 1.00 45.81 118 ALA A N 1
ATOM 946 C CA . ALA A 1 118 ? 18.478 -21.242 22.929 1.00 45.81 118 ALA A CA 1
ATOM 947 C C . ALA A 1 118 ? 17.467 -20.083 22.925 1.00 45.81 118 ALA A C 1
ATOM 949 O O . ALA A 1 118 ? 17.813 -18.926 23.161 1.00 45.81 118 ALA A O 1
ATOM 950 N N . ARG A 1 119 ? 16.223 -20.420 22.574 1.00 45.19 119 ARG A N 1
ATOM 951 C CA . ARG A 1 119 ? 15.051 -19.548 22.505 1.00 45.19 119 ARG A CA 1
ATOM 952 C C . ARG A 1 119 ? 15.051 -18.547 23.665 1.00 45.19 119 ARG A C 1
ATOM 954 O O . ARG A 1 119 ? 14.632 -18.891 24.772 1.00 45.19 119 ARG A O 1
ATOM 961 N N . LYS A 1 120 ? 15.379 -17.277 23.403 1.00 45.53 120 LYS A N 1
ATOM 962 C CA . LYS A 1 120 ? 14.686 -16.194 24.107 1.00 45.53 120 LYS A CA 1
ATOM 963 C C . LYS A 1 120 ? 13.228 -16.330 23.681 1.00 45.53 120 LYS A C 1
ATOM 965 O O . LYS A 1 120 ? 12.858 -15.921 22.588 1.00 45.53 120 LYS A O 1
ATOM 970 N N . LYS A 1 121 ? 12.430 -17.023 24.497 1.00 46.28 121 LYS A N 1
ATOM 971 C CA . LYS A 1 121 ? 10.984 -17.184 24.319 1.00 46.28 121 LYS A CA 1
ATOM 972 C C . LYS A 1 121 ? 10.306 -15.824 24.515 1.00 46.28 121 LYS A C 1
ATOM 974 O O . LYS A 1 121 ? 9.629 -15.610 25.514 1.00 46.28 121 LYS A O 1
ATOM 979 N N . VAL A 1 122 ? 10.488 -14.903 23.579 1.00 52.66 122 VAL A N 1
ATOM 980 C CA . VAL A 1 122 ? 9.449 -13.911 23.326 1.00 52.66 122 VAL A CA 1
ATOM 981 C C . VAL A 1 122 ? 8.350 -14.701 22.630 1.00 52.66 122 VAL A C 1
ATOM 983 O O . VAL A 1 122 ? 8.609 -15.397 21.646 1.00 52.66 122 VAL A O 1
ATOM 986 N N . LYS A 1 123 ? 7.156 -14.731 23.223 1.00 55.31 123 LYS A N 1
ATOM 987 C CA . LYS A 1 123 ? 5.997 -15.345 22.577 1.00 55.31 123 LYS A CA 1
ATOM 988 C C . LYS A 1 123 ? 5.744 -14.521 21.315 1.00 55.31 123 LYS A C 1
ATOM 990 O O . LYS A 1 123 ? 5.275 -13.396 21.440 1.00 55.31 123 LYS A O 1
ATOM 995 N N . LYS A 1 124 ? 6.123 -15.044 20.146 1.00 63.72 124 LYS A N 1
ATOM 996 C CA . LYS A 1 124 ? 5.765 -14.443 18.857 1.00 63.72 124 LYS A CA 1
ATOM 997 C C . LYS A 1 124 ? 4.249 -14.272 18.831 1.00 63.72 124 LYS A C 1
ATOM 999 O O . LYS A 1 124 ? 3.532 -15.174 19.282 1.00 63.72 124 LYS A O 1
ATOM 1004 N N . SER A 1 125 ? 3.770 -13.112 18.398 1.00 76.25 125 SER A N 1
ATOM 1005 C CA . SER A 1 125 ? 2.333 -12.887 18.290 1.00 76.25 125 SER A CA 1
ATOM 1006 C C . SER A 1 125 ? 1.745 -13.810 17.212 1.00 76.25 125 SER A C 1
ATOM 1008 O O . SER A 1 125 ? 2.467 -14.361 16.376 1.00 76.25 125 SER A O 1
ATOM 1010 N N . LEU A 1 126 ? 0.425 -14.026 17.238 1.00 79.25 126 LEU A N 1
ATOM 1011 C CA . LEU A 1 126 ? -0.250 -14.831 16.209 1.00 79.25 126 LEU A CA 1
ATOM 1012 C C . LEU A 1 126 ? -0.024 -14.260 14.808 1.00 79.25 126 LEU A C 1
ATOM 1014 O O . LEU A 1 126 ? 0.102 -15.031 13.862 1.00 79.25 126 LEU A O 1
ATOM 1018 N N . ILE A 1 127 ? 0.075 -12.934 14.694 1.00 80.19 127 ILE A N 1
ATOM 1019 C CA . ILE A 1 127 ? 0.329 -12.269 13.422 1.00 80.19 127 ILE A CA 1
ATOM 1020 C C . ILE A 1 127 ? 1.784 -12.429 12.968 1.00 80.19 127 ILE A C 1
ATOM 1022 O O . ILE A 1 127 ? 1.998 -12.663 11.786 1.00 80.19 127 ILE A O 1
ATOM 1026 N N . ASP A 1 128 ? 2.766 -12.434 13.878 1.00 78.88 128 ASP A N 1
ATOM 1027 C CA . ASP A 1 128 ? 4.168 -12.707 13.513 1.00 78.88 128 ASP A CA 1
ATOM 1028 C C . ASP A 1 128 ? 4.327 -14.144 13.001 1.00 78.88 128 ASP A C 1
ATOM 1030 O O . ASP A 1 128 ? 4.950 -14.381 11.971 1.00 78.88 128 ASP A O 1
ATOM 1034 N N . MET A 1 129 ? 3.705 -15.112 13.688 1.00 77.81 129 MET A N 1
ATOM 1035 C CA . MET A 1 129 ?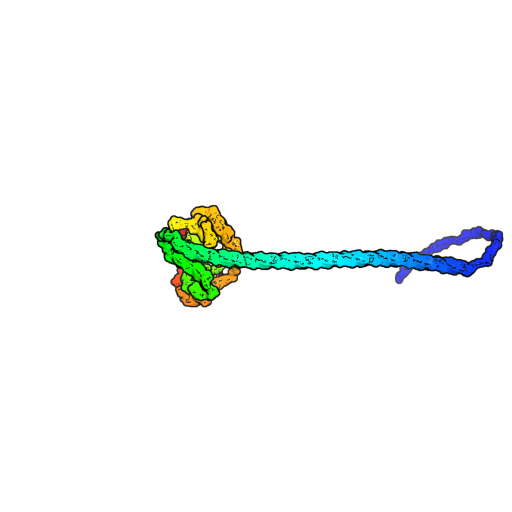 3.692 -16.507 13.232 1.00 77.81 129 MET A CA 1
ATOM 1036 C C . MET A 1 129 ? 2.985 -16.651 11.881 1.00 77.81 129 MET A C 1
ATOM 1038 O O . MET A 1 129 ? 3.428 -17.418 11.032 1.00 77.81 129 MET A O 1
ATOM 1042 N N . TYR A 1 130 ? 1.894 -15.914 11.672 1.00 80.94 130 TYR A N 1
ATOM 1043 C CA . TYR A 1 130 ? 1.166 -15.912 10.408 1.00 80.94 130 TYR A CA 1
ATOM 1044 C C . TYR A 1 130 ? 1.979 -15.277 9.272 1.00 80.94 130 TYR A C 1
ATOM 1046 O O . TYR A 1 130 ? 1.987 -15.813 8.169 1.00 80.94 130 TYR A O 1
ATOM 1054 N N . SER A 1 131 ? 2.699 -14.184 9.544 1.00 80.00 131 SER A N 1
ATOM 1055 C CA . SER A 1 131 ? 3.585 -13.526 8.577 1.00 80.00 131 SER A CA 1
ATOM 1056 C C . SER A 1 131 ? 4.739 -14.436 8.167 1.00 80.00 131 SER A C 1
ATOM 1058 O O . SER A 1 131 ? 5.009 -14.563 6.982 1.00 80.00 131 SER A O 1
ATOM 1060 N N . GLU A 1 132 ? 5.369 -15.129 9.120 1.00 77.56 132 GLU A N 1
ATOM 1061 C CA . GLU A 1 132 ? 6.441 -16.092 8.828 1.00 77.56 132 GLU A CA 1
ATOM 1062 C C . GLU A 1 132 ? 5.951 -17.230 7.927 1.00 77.56 132 GLU A C 1
ATOM 1064 O O . GLU A 1 132 ? 6.604 -17.572 6.945 1.00 77.56 132 GLU A O 1
ATOM 1069 N N . VAL A 1 133 ? 4.767 -17.780 8.216 1.00 80.19 133 VAL A N 1
ATOM 1070 C CA . VAL A 1 133 ? 4.156 -18.823 7.380 1.00 80.19 133 VAL A CA 1
ATOM 1071 C C . VAL A 1 133 ? 3.813 -18.287 5.992 1.00 80.19 133 VAL A C 1
ATOM 1073 O O . VAL A 1 133 ? 4.041 -18.977 5.003 1.00 80.19 133 VAL A O 1
ATOM 1076 N N . LEU A 1 134 ? 3.285 -17.064 5.895 1.00 75.69 134 LEU A N 1
ATOM 1077 C CA . LEU A 1 134 ? 3.015 -16.419 4.612 1.00 75.69 134 LEU A CA 1
ATOM 1078 C C . LEU A 1 134 ? 4.293 -16.240 3.792 1.00 75.69 134 LEU A C 1
ATOM 1080 O O . LEU A 1 134 ? 4.287 -16.540 2.603 1.00 75.69 134 LEU A O 1
ATOM 1084 N N . ASP A 1 135 ? 5.372 -15.786 4.422 1.00 75.81 135 ASP A N 1
ATOM 1085 C CA . ASP A 1 135 ? 6.659 -15.564 3.771 1.00 75.81 135 ASP A CA 1
ATOM 1086 C C . ASP A 1 135 ? 7.300 -16.869 3.297 1.00 75.81 135 ASP A C 1
ATOM 1088 O O . ASP A 1 135 ? 7.799 -16.931 2.175 1.00 75.81 135 ASP A O 1
ATOM 1092 N N . GLU A 1 136 ? 7.239 -17.927 4.105 1.00 75.88 136 GLU A N 1
ATOM 1093 C CA . GLU A 1 136 ? 7.701 -19.250 3.687 1.00 75.88 136 GLU A CA 1
ATOM 1094 C C . GLU A 1 136 ? 6.854 -19.787 2.528 1.00 75.88 136 GLU A C 1
ATOM 1096 O O . GLU A 1 136 ? 7.396 -20.252 1.527 1.00 75.88 136 GLU A O 1
ATOM 1101 N N . LEU A 1 137 ? 5.524 -19.693 2.614 1.00 71.75 137 LEU A N 1
ATOM 1102 C CA . LEU A 1 137 ? 4.645 -20.158 1.542 1.00 71.75 137 LEU A CA 1
ATOM 1103 C C . LEU A 1 137 ? 4.883 -19.383 0.241 1.00 71.75 137 LEU A C 1
ATOM 1105 O O . LEU A 1 137 ? 4.904 -20.025 -0.810 1.00 71.75 137 LEU A O 1
ATOM 1109 N N . CYS A 1 138 ? 5.124 -18.064 0.316 1.00 67.56 138 CYS A N 1
ATOM 1110 C CA . CYS A 1 138 ? 5.553 -17.198 -0.796 1.00 67.56 138 CYS A CA 1
ATOM 1111 C C . CYS A 1 138 ? 6.753 -17.769 -1.561 1.00 67.56 138 CYS A C 1
ATOM 1113 O O . CYS A 1 138 ? 6.753 -17.755 -2.791 1.00 67.56 138 CYS A O 1
ATOM 1115 N N . ASP A 1 139 ? 7.737 -18.319 -0.851 1.00 66.62 139 ASP A N 1
ATOM 1116 C CA . ASP A 1 139 ? 8.960 -18.854 -1.453 1.00 66.62 139 ASP A CA 1
ATOM 1117 C C . ASP A 1 139 ? 8.799 -20.274 -2.024 1.00 66.62 139 ASP A C 1
ATOM 1119 O O . ASP A 1 139 ? 9.547 -20.666 -2.928 1.00 66.62 139 ASP A O 1
ATOM 1123 N N . TYR A 1 140 ? 7.867 -21.067 -1.482 1.00 64.69 140 TYR A N 1
ATOM 1124 C CA . TYR A 1 140 ? 7.677 -22.476 -1.850 1.00 64.69 140 TYR A CA 1
ATOM 1125 C C . TYR A 1 140 ? 6.609 -22.704 -2.922 1.00 64.69 140 TYR A C 1
ATOM 1127 O O . TYR A 1 140 ? 6.752 -23.620 -3.735 1.00 64.69 140 TYR A O 1
ATOM 1135 N N . ASP A 1 141 ? 5.537 -21.919 -2.930 1.00 58.59 141 ASP A N 1
ATOM 1136 C CA . ASP A 1 141 ? 4.379 -22.190 -3.777 1.00 58.59 141 ASP A CA 1
ATOM 1137 C C . ASP A 1 141 ? 4.483 -21.443 -5.113 1.00 58.59 141 ASP A C 1
ATOM 1139 O O . ASP A 1 141 ? 4.049 -20.305 -5.266 1.00 58.59 141 ASP A O 1
ATOM 1143 N N . SER A 1 142 ? 5.069 -22.116 -6.108 1.00 60.34 142 SER A N 1
ATOM 1144 C CA . SER A 1 142 ? 5.123 -21.636 -7.500 1.00 60.34 142 SER A CA 1
ATOM 1145 C C . SER A 1 142 ? 3.750 -21.656 -8.185 1.00 60.34 142 SER A C 1
ATOM 1147 O O . SER A 1 142 ? 3.584 -21.055 -9.244 1.00 60.34 142 SER A O 1
ATOM 1149 N N . SER A 1 143 ? 2.787 -22.388 -7.612 1.00 62.72 143 SER A N 1
ATOM 1150 C CA . SER A 1 143 ? 1.422 -22.541 -8.119 1.00 62.72 143 SER A CA 1
ATOM 1151 C C . SER A 1 143 ? 0.426 -21.546 -7.517 1.00 62.72 143 SER A C 1
ATOM 1153 O O . SER A 1 143 ? -0.711 -21.523 -7.978 1.00 62.72 143 SER A O 1
ATOM 1155 N N . TYR A 1 144 ? 0.835 -20.727 -6.536 1.00 58.00 144 TYR A N 1
ATOM 1156 C CA . TYR A 1 144 ? 0.023 -19.726 -5.813 1.00 58.00 144 TYR A CA 1
ATOM 1157 C C . TYR A 1 144 ? -1.261 -20.250 -5.127 1.00 58.00 144 TYR A C 1
ATOM 1159 O O . TYR A 1 144 ? -1.959 -19.495 -4.452 1.00 58.00 144 TYR A O 1
ATOM 1167 N N . ASP A 1 145 ? -1.559 -21.545 -5.228 1.00 58.78 145 ASP A N 1
ATOM 1168 C CA . ASP A 1 145 ? -2.850 -22.128 -4.862 1.00 58.78 145 ASP A CA 1
ATOM 1169 C C . ASP A 1 145 ? -3.038 -22.205 -3.337 1.00 58.78 145 ASP A C 1
ATOM 1171 O O . ASP A 1 145 ? -4.125 -21.978 -2.822 1.00 58.78 145 ASP A O 1
ATOM 1175 N N . THR A 1 146 ? -1.984 -22.451 -2.556 1.00 59.94 146 THR A N 1
ATOM 1176 C CA . THR A 1 146 ? -2.099 -22.565 -1.089 1.00 59.94 146 THR A CA 1
ATOM 1177 C C . THR A 1 146 ? -2.019 -21.218 -0.370 1.00 59.94 146 THR A C 1
ATOM 1179 O O . THR A 1 146 ? -2.635 -21.043 0.684 1.00 59.94 146 THR A O 1
ATOM 1182 N N . GLN A 1 147 ? -1.317 -20.242 -0.950 1.00 58.81 147 GLN A N 1
ATOM 1183 C CA . GLN A 1 147 ? -1.199 -18.886 -0.406 1.00 58.81 147 GLN A CA 1
ATOM 1184 C C . GLN A 1 147 ? -2.482 -18.061 -0.554 1.00 58.81 147 GLN A C 1
ATOM 1186 O O . GLN A 1 147 ? -2.782 -17.243 0.317 1.00 58.81 147 GLN A O 1
ATOM 1191 N N . ASP A 1 148 ? -3.235 -18.265 -1.636 1.00 62.16 148 ASP A N 1
ATOM 1192 C CA . ASP A 1 148 ? -4.423 -17.461 -1.952 1.00 62.16 148 ASP A CA 1
ATOM 1193 C C . ASP A 1 148 ? -5.614 -17.737 -1.022 1.00 62.16 148 ASP A C 1
ATOM 1195 O O . ASP A 1 148 ? -6.525 -16.916 -0.900 1.00 62.16 148 ASP A O 1
ATOM 1199 N N . HIS A 1 149 ? -5.597 -18.861 -0.302 1.00 67.88 149 HIS A N 1
ATOM 1200 C CA . HIS A 1 149 ? -6.645 -19.225 0.655 1.00 67.88 149 HIS A CA 1
ATOM 1201 C C . HIS A 1 149 ? -6.462 -18.580 2.036 1.00 67.88 149 HIS A C 1
ATOM 1203 O O . HIS A 1 149 ? -7.334 -18.703 2.902 1.00 67.88 149 HIS A O 1
ATOM 1209 N N . LEU A 1 150 ? -5.342 -17.891 2.260 1.00 69.88 150 LEU A N 1
ATOM 1210 C CA . LEU A 1 150 ? -5.059 -17.219 3.518 1.00 69.88 150 LEU A CA 1
ATOM 1211 C C . LEU A 1 150 ? -5.761 -15.850 3.563 1.00 69.88 150 LEU A C 1
ATOM 1213 O O . LEU A 1 150 ? -5.609 -15.052 2.636 1.00 69.88 150 LEU A O 1
ATOM 1217 N N . PRO A 1 151 ? -6.532 -15.539 4.628 1.00 72.62 151 PRO A N 1
ATOM 1218 C CA . PRO A 1 151 ? -7.187 -14.243 4.763 1.00 72.62 151 PRO A CA 1
ATOM 1219 C C . PRO A 1 151 ? -6.192 -13.082 4.659 1.00 72.62 151 PRO A C 1
ATOM 1221 O O . PRO A 1 151 ? -5.249 -12.978 5.447 1.00 72.62 151 PRO A O 1
ATOM 1224 N N . ARG A 1 152 ? -6.426 -12.193 3.690 1.00 72.19 152 ARG A N 1
ATOM 1225 C CA . ARG A 1 152 ? -5.676 -10.952 3.473 1.00 72.19 152 ARG A CA 1
ATOM 1226 C C . ARG A 1 152 ? -6.663 -9.803 3.305 1.00 72.19 152 ARG A C 1
ATOM 1228 O O . ARG A 1 152 ? -7.693 -9.952 2.647 1.00 72.19 152 ARG A O 1
ATOM 1235 N N . VAL A 1 153 ? -6.348 -8.652 3.892 1.00 79.88 153 VAL A N 1
ATOM 1236 C CA . VAL A 1 153 ? -7.115 -7.424 3.664 1.00 79.88 153 VAL A CA 1
ATOM 1237 C C . VAL A 1 153 ? -6.493 -6.712 2.472 1.00 79.88 153 VAL A C 1
ATOM 1239 O O . VAL A 1 153 ? -5.373 -6.217 2.556 1.00 79.88 153 VAL A O 1
ATOM 1242 N N . VAL A 1 154 ? -7.215 -6.676 1.354 1.00 75.25 154 VAL A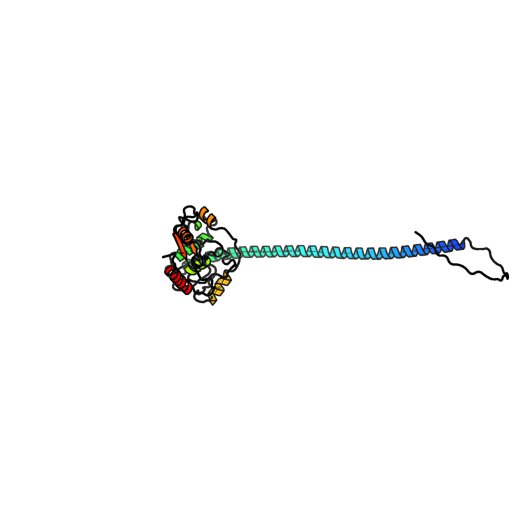 N 1
ATOM 1243 C CA . VAL A 1 154 ? -6.775 -5.985 0.139 1.00 75.25 154 VAL A CA 1
ATOM 1244 C C . VAL A 1 154 ? -7.549 -4.681 0.013 1.00 75.25 154 VAL A C 1
ATOM 1246 O O . VAL A 1 154 ? -8.779 -4.682 -0.048 1.00 75.25 154 VAL A O 1
ATOM 1249 N N . VAL A 1 155 ? -6.832 -3.561 -0.035 1.00 74.56 155 VAL A N 1
ATOM 1250 C CA . VAL A 1 155 ? -7.437 -2.238 -0.213 1.00 74.56 155 VAL A CA 1
ATOM 1251 C C . VAL A 1 155 ? -7.465 -1.902 -1.700 1.00 74.56 155 VAL A C 1
ATOM 1253 O O . VAL A 1 155 ? -6.432 -1.622 -2.303 1.00 74.56 155 VAL A O 1
ATOM 1256 N N . VAL A 1 156 ? -8.658 -1.903 -2.294 1.00 72.56 156 VAL A N 1
ATOM 1257 C CA . VAL A 1 156 ? -8.872 -1.566 -3.711 1.00 72.56 156 VAL A CA 1
ATOM 1258 C C . VAL A 1 156 ? -9.773 -0.336 -3.813 1.00 72.56 156 VAL A C 1
ATOM 1260 O O . VAL A 1 156 ? -10.650 -0.122 -2.980 1.00 72.56 156 VAL A O 1
ATOM 1263 N N . GLY A 1 157 ? -9.545 0.509 -4.815 1.00 71.38 157 GLY A N 1
ATOM 1264 C CA . GLY A 1 157 ? -10.239 1.787 -4.958 1.00 71.38 157 GLY A CA 1
ATOM 1265 C C . GLY A 1 157 ? -9.678 2.620 -6.105 1.00 71.38 157 GLY A C 1
ATOM 1266 O O . GLY A 1 157 ? -8.528 2.423 -6.504 1.00 71.38 157 GLY A O 1
ATOM 1267 N N . ASP A 1 158 ? -10.450 3.589 -6.589 1.00 70.81 158 ASP A N 1
ATOM 1268 C CA . ASP A 1 158 ? -10.039 4.489 -7.672 1.00 70.81 158 ASP A CA 1
ATOM 1269 C C . ASP A 1 158 ? -8.868 5.411 -7.270 1.00 70.81 158 ASP A C 1
ATOM 1271 O O . ASP A 1 158 ? -8.509 5.559 -6.093 1.00 70.81 158 ASP A O 1
ATOM 1275 N N . GLN A 1 159 ? -8.222 6.054 -8.247 1.00 71.00 159 GLN A N 1
ATOM 1276 C CA . GLN A 1 159 ? -7.153 7.021 -7.971 1.00 71.00 159 GLN A CA 1
ATOM 1277 C C . GLN A 1 159 ? -7.666 8.134 -7.036 1.00 71.00 159 GLN A C 1
ATOM 1279 O O . GLN A 1 159 ? -8.730 8.702 -7.254 1.00 71.00 159 GLN A O 1
ATOM 1284 N N . SER A 1 160 ? -6.897 8.471 -5.992 1.00 69.00 160 SER A N 1
ATOM 1285 C CA . SER A 1 160 ? -7.270 9.490 -4.993 1.00 69.00 160 SER A CA 1
ATOM 1286 C C . SER A 1 160 ? -8.514 9.161 -4.143 1.00 69.00 160 SER A C 1
ATOM 1288 O O . SER A 1 160 ? -8.999 10.018 -3.403 1.00 69.00 160 SER A O 1
ATOM 1290 N N . SER A 1 161 ? -8.992 7.912 -4.144 1.00 66.25 161 SER A N 1
ATOM 1291 C CA . SER A 1 161 ? -10.081 7.449 -3.266 1.00 66.25 161 SER A CA 1
ATOM 1292 C C . SER A 1 161 ? -9.675 7.291 -1.789 1.00 66.25 161 SER A C 1
ATOM 1294 O O . SER A 1 161 ? -10.325 6.565 -1.052 1.00 66.25 161 SER A O 1
ATOM 1296 N N . GLY A 1 162 ? -8.543 7.861 -1.362 1.00 72.31 162 GLY A N 1
ATOM 1297 C CA . GLY A 1 162 ? -8.095 7.815 0.033 1.00 72.31 162 GLY A CA 1
ATOM 1298 C C . GLY A 1 162 ? -7.530 6.476 0.528 1.00 72.31 162 GLY A C 1
ATOM 1299 O O . GLY A 1 162 ? -7.294 6.363 1.722 1.00 72.31 162 GLY A O 1
ATOM 1300 N N . LYS A 1 163 ? -7.258 5.483 -0.339 1.00 80.06 163 LYS A N 1
ATOM 1301 C CA . LYS A 1 163 ? -6.703 4.159 0.049 1.00 80.06 163 LYS A CA 1
ATOM 1302 C C . LYS A 1 163 ? -5.489 4.254 0.978 1.00 80.06 163 LYS A C 1
ATOM 1304 O O . LYS A 1 163 ? -5.483 3.695 2.067 1.00 80.06 163 LYS A O 1
ATOM 1309 N N . THR A 1 164 ? -4.480 4.999 0.538 1.00 77.75 164 THR A N 1
ATOM 1310 C CA . THR A 1 164 ? -3.235 5.222 1.274 1.00 77.75 164 THR A CA 1
ATOM 1311 C C . THR A 1 164 ? -3.513 5.927 2.599 1.00 77.75 164 THR A C 1
ATOM 1313 O O . THR A 1 164 ? -2.979 5.543 3.628 1.00 77.75 164 THR A O 1
ATOM 1316 N N . SER A 1 165 ? -4.431 6.897 2.606 1.00 79.00 165 SER A N 1
ATOM 1317 C CA . SER A 1 165 ? -4.834 7.608 3.821 1.00 79.00 165 SER A CA 1
ATOM 1318 C C . SER A 1 165 ? -5.554 6.700 4.824 1.00 79.00 165 SER A C 1
ATOM 1320 O O . SER A 1 165 ? -5.307 6.827 6.017 1.00 79.00 165 SER A O 1
ATOM 1322 N N . VAL A 1 166 ? -6.391 5.758 4.367 1.00 82.00 166 VAL A N 1
ATOM 1323 C CA . VAL A 1 166 ? -6.996 4.728 5.233 1.00 82.00 166 VAL A CA 1
ATOM 1324 C C . VAL A 1 166 ? -5.906 3.851 5.849 1.00 82.00 166 VAL A C 1
ATOM 1326 O O . VAL A 1 166 ? -5.916 3.637 7.058 1.00 82.00 166 VAL A O 1
ATOM 1329 N N . LEU A 1 167 ? -4.939 3.389 5.051 1.00 82.38 167 LEU A N 1
ATOM 1330 C CA . LEU A 1 167 ? -3.830 2.570 5.550 1.00 82.38 167 LEU A CA 1
ATOM 1331 C C . LEU A 1 167 ? -2.984 3.309 6.595 1.00 82.38 167 LEU A C 1
ATOM 1333 O O . LEU A 1 167 ? -2.655 2.727 7.621 1.00 82.38 167 LEU A O 1
ATOM 1337 N N . GLU A 1 168 ? -2.690 4.594 6.390 1.00 83.69 168 GLU A N 1
ATOM 1338 C CA . GLU A 1 168 ? -1.974 5.415 7.377 1.00 83.69 168 GLU A CA 1
ATOM 1339 C C . GLU A 1 168 ? -2.759 5.595 8.683 1.00 83.69 168 GLU A C 1
ATOM 1341 O O . GLU A 1 168 ? -2.159 5.605 9.756 1.00 83.69 168 GLU A O 1
ATOM 1346 N N . MET A 1 169 ? -4.090 5.732 8.616 1.00 83.38 169 MET A N 1
ATOM 1347 C CA . MET A 1 169 ? -4.929 5.811 9.821 1.00 83.38 169 MET A CA 1
ATOM 1348 C C . MET A 1 169 ? -4.906 4.502 10.609 1.00 83.38 169 MET A C 1
ATOM 1350 O O . MET A 1 169 ? -4.839 4.532 11.838 1.00 83.38 169 MET A O 1
ATOM 1354 N N . VAL A 1 170 ? -4.917 3.362 9.911 1.00 85.81 170 VAL A N 1
ATOM 1355 C CA . VAL A 1 170 ? -4.842 2.036 10.539 1.00 85.81 170 VAL A CA 1
ATOM 1356 C C . VAL A 1 170 ? -3.445 1.775 11.115 1.00 85.81 170 VAL A C 1
ATOM 1358 O O . VAL A 1 170 ? -3.336 1.338 12.257 1.00 85.81 170 VAL A O 1
ATOM 1361 N N . ALA A 1 171 ? -2.381 2.096 10.374 1.00 82.44 171 ALA A N 1
ATOM 1362 C CA . ALA A 1 171 ? -0.992 1.948 10.821 1.00 82.44 171 ALA A CA 1
ATOM 1363 C C . ALA A 1 171 ? -0.571 2.995 11.873 1.00 82.44 171 ALA A C 1
ATOM 1365 O O . ALA A 1 171 ? 0.480 2.864 12.499 1.00 82.44 171 ALA A O 1
ATOM 1366 N N . GLN A 1 172 ? -1.377 4.047 12.052 1.00 83.50 172 GLN A N 1
ATOM 1367 C CA . GLN A 1 172 ? -1.089 5.207 12.898 1.00 83.50 172 GLN A CA 1
ATOM 1368 C C . GLN A 1 172 ? 0.247 5.886 12.566 1.00 83.50 172 GLN A C 1
ATOM 1370 O O . GLN A 1 172 ? 0.863 6.500 13.431 1.00 83.50 172 GLN A O 1
ATOM 1375 N N . ALA A 1 173 ? 0.678 5.811 11.305 1.00 80.56 173 ALA A N 1
ATOM 1376 C CA . ALA A 1 173 ? 1.956 6.338 10.845 1.00 80.56 173 ALA A CA 1
ATOM 1377 C C . ALA A 1 173 ? 1.843 6.964 9.448 1.00 80.56 173 ALA A C 1
ATOM 1379 O O . ALA A 1 173 ? 1.137 6.452 8.578 1.00 80.56 173 ALA A O 1
ATOM 1380 N N . ARG A 1 174 ? 2.579 8.054 9.203 1.00 77.94 174 ARG A N 1
ATOM 1381 C CA . ARG A 1 174 ? 2.652 8.733 7.896 1.00 77.94 174 ARG A CA 1
ATOM 1382 C C . ARG A 1 174 ? 3.753 8.137 7.022 1.00 77.94 174 ARG A C 1
ATOM 1384 O O . ARG A 1 174 ? 4.723 8.813 6.692 1.00 77.94 174 ARG A O 1
ATOM 1391 N N . ILE A 1 175 ? 3.628 6.861 6.689 1.00 75.31 175 ILE A N 1
ATOM 1392 C CA . ILE A 1 175 ? 4.704 6.096 6.038 1.00 75.31 175 ILE A CA 1
ATOM 1393 C C . ILE A 1 175 ? 4.730 6.215 4.514 1.00 75.31 175 ILE A C 1
ATOM 1395 O O . ILE A 1 175 ? 5.764 5.962 3.908 1.00 75.31 175 ILE A O 1
ATOM 1399 N N . PHE A 1 176 ? 3.627 6.625 3.888 1.00 76.00 176 PHE A N 1
ATOM 1400 C CA . PHE A 1 176 ? 3.515 6.632 2.434 1.00 76.00 176 PHE A CA 1
ATOM 1401 C C . PHE A 1 176 ? 3.774 8.016 1.824 1.00 76.00 176 PHE A C 1
ATOM 1403 O O . PHE A 1 176 ? 3.510 9.042 2.461 1.00 76.00 176 PHE A O 1
ATOM 1410 N N . PRO A 1 177 ? 4.275 8.074 0.576 1.00 67.44 177 PRO A N 1
ATOM 1411 C CA . PRO A 1 177 ? 4.438 9.329 -0.144 1.00 67.44 177 PRO A CA 1
ATOM 1412 C C . PRO A 1 177 ? 3.084 10.001 -0.420 1.00 67.44 177 PRO A C 1
ATOM 1414 O O . PRO A 1 177 ? 2.078 9.346 -0.710 1.00 67.44 177 PRO A O 1
ATOM 1417 N N . ARG A 1 178 ? 3.065 11.338 -0.331 1.00 68.19 178 ARG A N 1
ATOM 1418 C CA . ARG A 1 178 ? 1.875 12.180 -0.513 1.00 68.19 178 ARG A CA 1
ATOM 1419 C C . ARG A 1 178 ? 2.095 13.211 -1.614 1.00 68.19 178 ARG A C 1
ATOM 1421 O O . ARG A 1 178 ? 3.139 13.845 -1.687 1.00 68.19 178 ARG A O 1
ATOM 1428 N N . GLY A 1 179 ? 1.057 13.425 -2.414 1.00 58.34 179 GLY A N 1
ATOM 1429 C CA . GLY A 1 179 ? 0.992 14.474 -3.421 1.00 58.34 179 GLY A CA 1
ATOM 1430 C C . GLY A 1 179 ? -0.406 14.530 -4.028 1.00 58.34 179 GLY A C 1
ATOM 1431 O O . GLY A 1 179 ? -1.055 13.511 -4.280 1.00 58.34 179 GLY A O 1
ATOM 1432 N N . ALA A 1 180 ? -0.919 15.744 -4.191 1.00 50.84 180 ALA A N 1
ATOM 1433 C CA . ALA A 1 180 ? -2.226 15.969 -4.784 1.00 50.84 180 ALA A CA 1
ATOM 1434 C C . ALA A 1 180 ? -2.102 15.921 -6.313 1.00 50.84 180 ALA A C 1
ATOM 1436 O O . ALA A 1 180 ? -1.271 16.611 -6.889 1.00 50.84 180 ALA A O 1
ATOM 1437 N N . GLY A 1 181 ? -2.933 15.112 -6.974 1.00 54.72 181 GLY A N 1
ATOM 1438 C CA . GLY A 1 181 ? -2.997 15.053 -8.442 1.00 54.72 181 GLY A CA 1
ATOM 1439 C C . GLY A 1 181 ? -1.998 14.104 -9.114 1.00 54.72 181 GLY A C 1
ATOM 1440 O O . GLY A 1 181 ? -2.190 13.769 -10.280 1.00 54.72 181 GLY A O 1
ATOM 1441 N N . GLU A 1 182 ? -1.012 13.589 -8.382 1.00 57.88 182 GLU A N 1
ATOM 1442 C CA . GLU A 1 182 ? -0.047 12.602 -8.875 1.00 57.88 182 GLU A CA 1
ATOM 1443 C C . GLU A 1 182 ? -0.382 11.181 -8.382 1.00 57.88 182 GLU A C 1
ATOM 1445 O O . GLU A 1 182 ? -1.043 10.986 -7.359 1.00 57.88 182 GLU A O 1
ATOM 1450 N N . MET A 1 183 ? 0.022 10.153 -9.137 1.00 57.00 183 MET A N 1
ATOM 1451 C CA . MET A 1 183 ? -0.101 8.758 -8.695 1.00 57.00 183 MET A CA 1
ATOM 1452 C C . MET A 1 183 ? 0.905 8.480 -7.571 1.00 57.00 183 MET A C 1
ATOM 1454 O O . MET A 1 183 ? 2.109 8.641 -7.776 1.00 57.00 183 MET A O 1
ATOM 1458 N N . MET A 1 184 ? 0.399 8.057 -6.407 1.00 58.81 184 MET A N 1
ATOM 1459 C CA . MET A 1 184 ? 1.183 7.892 -5.171 1.00 58.81 184 MET A CA 1
ATOM 1460 C C . MET A 1 184 ? 1.580 6.445 -4.876 1.00 58.81 184 MET A C 1
ATOM 1462 O O . MET A 1 184 ? 2.727 6.187 -4.540 1.00 58.81 184 MET A O 1
ATOM 1466 N N . THR A 1 185 ? 0.650 5.498 -5.013 1.00 55.66 185 THR A N 1
ATOM 1467 C CA . THR A 1 185 ? 0.906 4.074 -4.755 1.00 55.66 185 THR A CA 1
ATOM 1468 C C . THR A 1 185 ? 0.875 3.335 -6.077 1.00 55.66 185 THR A C 1
ATOM 1470 O O . THR A 1 185 ? -0.117 3.380 -6.804 1.00 55.66 185 THR A O 1
ATOM 1473 N N . ARG A 1 186 ? 2.019 2.751 -6.393 1.00 60.41 186 ARG A N 1
ATOM 1474 C CA . ARG A 1 186 ? 2.482 2.503 -7.753 1.00 60.41 186 ARG A CA 1
ATOM 1475 C C . ARG A 1 186 ? 2.885 1.029 -7.947 1.00 60.41 186 ARG A C 1
ATOM 1477 O O . ARG A 1 186 ? 2.650 0.469 -9.009 1.00 60.41 186 ARG A O 1
ATOM 1484 N N . ALA A 1 187 ? 3.273 0.362 -6.860 1.00 53.84 187 ALA A N 1
ATOM 1485 C CA . ALA A 1 187 ? 3.365 -1.090 -6.735 1.00 53.84 187 ALA A CA 1
ATOM 1486 C C . ALA A 1 187 ? 2.385 -1.623 -5.662 1.00 53.84 187 ALA A C 1
ATOM 1488 O O . ALA A 1 187 ? 1.916 -0.849 -4.817 1.00 53.84 187 ALA A O 1
ATOM 1489 N N . PRO A 1 188 ? 2.054 -2.930 -5.664 1.00 58.44 188 PRO A N 1
ATOM 1490 C CA . PRO A 1 188 ? 1.353 -3.564 -4.553 1.00 58.44 188 PRO A CA 1
ATOM 1491 C C . PRO A 1 188 ? 2.217 -3.505 -3.288 1.00 58.44 188 PRO A C 1
ATOM 1493 O O . PRO A 1 188 ? 3.262 -4.145 -3.217 1.00 58.44 188 PRO A O 1
ATOM 1496 N N . VAL A 1 189 ? 1.773 -2.747 -2.285 1.00 64.62 189 VAL A N 1
ATOM 1497 C CA . VAL A 1 189 ? 2.469 -2.646 -0.997 1.00 64.62 189 VAL A CA 1
ATOM 1498 C C . VAL A 1 189 ? 1.839 -3.626 -0.012 1.00 64.62 189 VAL A C 1
ATOM 1500 O O . VAL A 1 189 ? 0.656 -3.516 0.317 1.00 64.62 189 VAL A O 1
ATOM 1503 N N . MET A 1 190 ? 2.631 -4.593 0.453 1.00 70.75 190 MET A N 1
ATOM 1504 C CA . MET A 1 190 ? 2.240 -5.502 1.526 1.00 70.75 190 MET A CA 1
ATOM 1505 C C . MET A 1 190 ? 2.680 -4.913 2.864 1.00 70.75 190 MET A C 1
ATOM 1507 O O . MET A 1 190 ? 3.865 -4.686 3.086 1.00 70.75 190 MET A O 1
ATOM 1511 N N . VAL A 1 191 ? 1.720 -4.675 3.756 1.00 75.56 191 VAL A N 1
ATOM 1512 C CA . VAL A 1 191 ? 1.981 -4.168 5.107 1.00 75.56 191 VAL A CA 1
ATOM 1513 C C . VAL A 1 191 ? 1.504 -5.197 6.117 1.00 75.56 191 VAL A C 1
ATOM 1515 O O . VAL A 1 191 ? 0.322 -5.542 6.141 1.00 75.56 191 VAL A O 1
ATOM 1518 N N . THR A 1 192 ? 2.414 -5.639 6.979 1.00 79.06 192 THR A N 1
ATOM 1519 C CA . THR A 1 192 ? 2.089 -6.467 8.142 1.00 79.06 192 THR A CA 1
ATOM 1520 C C . THR A 1 192 ? 2.095 -5.580 9.379 1.00 79.06 192 THR A C 1
ATOM 1522 O O . THR A 1 192 ? 3.110 -4.972 9.705 1.00 79.06 192 THR A O 1
ATOM 1525 N N . LEU A 1 193 ? 0.956 -5.494 10.065 1.00 81.00 193 LEU A N 1
ATOM 1526 C CA . LEU A 1 193 ? 0.833 -4.762 11.324 1.00 81.00 193 LEU A CA 1
ATOM 1527 C C . LEU A 1 193 ? 0.866 -5.752 12.484 1.00 81.00 193 LEU A C 1
ATOM 1529 O O . LEU A 1 193 ? 0.020 -6.643 12.554 1.00 81.00 193 LEU A O 1
ATOM 1533 N N . SER A 1 194 ? 1.814 -5.576 13.399 1.00 79.12 194 SER A N 1
ATOM 1534 C CA . SER A 1 194 ? 1.909 -6.351 14.633 1.00 79.12 194 SER A CA 1
ATOM 1535 C C . SER A 1 194 ? 1.855 -5.449 15.861 1.00 79.12 194 SER A C 1
ATOM 1537 O O . SER A 1 194 ? 2.268 -4.289 15.837 1.00 79.12 194 SER A O 1
ATOM 1539 N N . GLU A 1 195 ? 1.283 -5.971 16.947 1.00 75.38 195 GLU A N 1
ATOM 1540 C CA . GLU A 1 195 ? 1.266 -5.264 18.225 1.00 75.38 195 GLU A CA 1
ATOM 1541 C C . GLU A 1 195 ? 2.650 -5.345 18.872 1.00 75.38 195 GLU A C 1
ATOM 1543 O O . GLU A 1 195 ? 3.188 -6.433 19.094 1.00 75.38 195 GLU A O 1
ATOM 1548 N N . GLY A 1 196 ? 3.214 -4.187 19.211 1.00 72.38 196 GLY A N 1
ATOM 1549 C CA . GLY A 1 196 ? 4.540 -4.083 19.803 1.00 72.38 196 GLY A CA 1
ATOM 1550 C C . GLY A 1 196 ? 4.648 -2.929 20.802 1.00 72.38 196 GLY A C 1
ATOM 1551 O O . GLY A 1 196 ? 3.841 -2.001 20.774 1.00 72.38 196 GLY A O 1
ATOM 1552 N N . PRO A 1 197 ? 5.644 -2.968 21.705 1.00 71.12 197 PRO A N 1
ATOM 1553 C CA . PRO A 1 197 ? 5.882 -1.900 22.679 1.00 71.12 197 PRO A CA 1
ATOM 1554 C C . PRO A 1 197 ? 6.455 -0.618 22.051 1.00 71.12 197 PRO A C 1
ATOM 1556 O O . PRO A 1 197 ? 6.446 0.426 22.698 1.00 71.12 197 PRO A O 1
ATOM 1559 N N . TYR A 1 198 ? 6.959 -0.698 20.818 1.00 76.38 198 TYR A N 1
ATOM 1560 C CA . TYR A 1 198 ? 7.547 0.411 20.073 1.00 76.38 198 TYR A CA 1
ATOM 1561 C C . TYR A 1 198 ? 6.870 0.531 18.709 1.00 76.38 198 TYR A C 1
ATOM 1563 O O . TYR A 1 198 ? 6.536 -0.478 18.089 1.00 76.38 198 TYR A O 1
ATOM 1571 N N . HIS A 1 199 ? 6.683 1.764 18.243 1.00 80.88 199 HIS A N 1
ATOM 1572 C CA . HIS A 1 199 ? 6.082 2.057 16.944 1.00 80.88 199 HIS A CA 1
ATOM 1573 C C . HIS A 1 199 ? 7.191 2.165 15.894 1.00 80.88 199 HIS A C 1
ATOM 1575 O O . HIS A 1 199 ? 7.712 3.242 15.616 1.00 80.88 199 HIS A O 1
ATOM 1581 N N . ILE A 1 200 ? 7.613 1.008 15.388 1.00 81.50 200 ILE A N 1
ATOM 1582 C CA . ILE A 1 200 ? 8.710 0.872 14.425 1.00 81.50 200 ILE A CA 1
ATOM 1583 C C . ILE A 1 200 ? 8.226 0.179 13.152 1.00 81.50 200 ILE A C 1
ATOM 1585 O O . ILE A 1 200 ? 7.278 -0.604 13.184 1.00 81.50 200 ILE A O 1
ATOM 1589 N N . ALA A 1 201 ? 8.897 0.447 12.038 1.00 79.81 201 ALA A N 1
ATOM 1590 C CA . ALA A 1 201 ? 8.728 -0.268 10.781 1.00 79.81 201 ALA A CA 1
ATOM 1591 C C . ALA A 1 201 ? 10.067 -0.836 10.308 1.00 79.81 201 ALA A C 1
ATOM 1593 O O . ALA A 1 201 ? 11.120 -0.241 10.521 1.00 79.81 201 ALA A O 1
ATOM 1594 N N . SER A 1 202 ? 10.028 -1.974 9.630 1.00 77.12 202 SER A N 1
ATOM 1595 C CA . SER A 1 202 ? 11.186 -2.564 8.964 1.00 77.12 202 SER A CA 1
ATOM 1596 C C . SER A 1 202 ? 10.760 -3.126 7.613 1.00 77.12 202 SER A C 1
ATOM 1598 O O . SER A 1 202 ? 9.623 -3.567 7.435 1.00 77.12 202 SER A O 1
ATOM 1600 N N . PHE A 1 203 ? 11.669 -3.093 6.640 1.00 76.12 203 PHE A N 1
ATOM 1601 C CA . PHE A 1 203 ? 11.461 -3.794 5.376 1.00 76.12 203 PHE A CA 1
ATOM 1602 C C . PHE A 1 203 ? 11.845 -5.263 5.533 1.00 76.12 203 PHE A C 1
ATOM 1604 O O . PHE A 1 203 ? 12.794 -5.581 6.244 1.00 76.12 203 PHE A O 1
ATOM 1611 N N . LYS A 1 204 ? 11.162 -6.154 4.810 1.00 65.38 204 LYS A N 1
ATOM 1612 C CA . LYS A 1 204 ? 11.420 -7.603 4.849 1.00 65.38 204 LYS A CA 1
ATOM 1613 C C . LYS A 1 204 ? 12.891 -7.959 4.592 1.00 65.38 204 LYS A C 1
ATOM 1615 O O . LYS A 1 204 ? 13.449 -8.811 5.277 1.00 65.38 204 LYS A O 1
ATOM 1620 N N . ASP A 1 205 ? 13.524 -7.269 3.644 1.00 64.56 205 ASP A N 1
ATOM 1621 C CA . ASP A 1 205 ? 14.910 -7.529 3.236 1.00 64.56 205 ASP A CA 1
ATOM 1622 C C . ASP A 1 205 ? 15.946 -6.659 3.967 1.00 64.56 205 ASP A C 1
ATOM 1624 O O . ASP A 1 205 ? 17.149 -6.781 3.722 1.00 64.56 205 ASP A O 1
ATOM 1628 N N . SER A 1 206 ? 15.503 -5.788 4.880 1.00 71.19 206 SER A N 1
ATOM 1629 C CA . SER A 1 206 ? 16.366 -4.851 5.594 1.00 71.19 206 SER A CA 1
ATOM 1630 C C . SER A 1 206 ? 16.412 -5.163 7.083 1.00 71.19 206 SER A C 1
ATOM 1632 O O . SER A 1 206 ? 15.394 -5.314 7.748 1.00 71.19 206 SER A O 1
ATOM 1634 N N . THR A 1 207 ? 17.616 -5.180 7.651 1.00 69.56 207 THR A N 1
ATOM 1635 C CA . THR A 1 207 ? 17.801 -5.225 9.111 1.00 69.56 207 THR A CA 1
ATOM 1636 C C . THR A 1 207 ? 17.635 -3.851 9.760 1.00 69.56 207 THR A C 1
ATOM 1638 O O . THR A 1 207 ? 17.855 -3.709 10.961 1.00 69.56 207 THR A O 1
ATOM 1641 N N . ARG A 1 208 ? 17.352 -2.816 8.962 1.00 73.88 208 ARG A N 1
ATOM 1642 C CA . ARG A 1 208 ? 17.166 -1.452 9.436 1.00 73.88 208 ARG A CA 1
ATOM 1643 C C . ARG A 1 208 ? 15.740 -1.279 9.949 1.00 73.88 208 ARG A C 1
ATOM 1645 O O . ARG A 1 208 ? 14.780 -1.514 9.220 1.00 73.88 208 ARG A O 1
ATOM 1652 N N . GLU A 1 209 ? 15.633 -0.827 11.190 1.00 77.44 209 GLU A N 1
ATOM 1653 C CA . GLU A 1 209 ? 14.378 -0.401 11.800 1.00 77.44 209 GLU A CA 1
ATOM 1654 C C . GLU A 1 209 ? 14.251 1.121 11.667 1.00 77.44 209 GLU A C 1
ATOM 1656 O O . GLU A 1 209 ? 15.227 1.852 11.857 1.00 77.44 209 GLU A O 1
ATOM 1661 N N . PHE A 1 210 ? 13.051 1.574 11.318 1.00 77.38 210 PHE A N 1
ATOM 1662 C CA . PHE A 1 210 ? 12.659 2.972 11.229 1.00 77.38 210 PHE A CA 1
ATOM 1663 C C . PHE A 1 210 ? 11.683 3.278 12.360 1.00 77.38 210 PHE A C 1
ATOM 1665 O O . PHE A 1 210 ? 10.643 2.635 12.492 1.00 77.38 210 PHE A O 1
ATOM 1672 N N . ASP A 1 211 ? 12.011 4.269 13.171 1.00 79.50 211 ASP A N 1
ATOM 1673 C CA . ASP A 1 211 ? 11.159 4.805 14.219 1.00 79.50 211 ASP A CA 1
ATOM 1674 C C . ASP A 1 211 ? 10.090 5.715 13.604 1.00 79.50 211 ASP A C 1
ATOM 1676 O O . ASP A 1 211 ? 10.375 6.795 13.079 1.00 79.50 211 ASP A O 1
ATOM 1680 N N . LEU A 1 212 ? 8.835 5.278 13.688 1.00 80.06 212 LEU A N 1
ATOM 1681 C CA . LEU A 1 212 ? 7.696 5.963 13.082 1.00 80.06 212 LEU A CA 1
ATOM 1682 C C . LEU A 1 212 ? 7.298 7.235 13.842 1.00 80.06 212 LEU A C 1
ATOM 1684 O O . LEU A 1 212 ? 6.489 8.016 13.344 1.00 80.06 212 LEU A O 1
ATOM 1688 N N . THR A 1 213 ? 7.873 7.475 15.024 1.00 76.00 213 THR A N 1
ATOM 1689 C CA . THR A 1 213 ? 7.668 8.721 15.775 1.00 76.00 213 THR A CA 1
ATOM 1690 C C . THR A 1 213 ? 8.518 9.878 15.247 1.00 76.00 213 THR A C 1
ATOM 1692 O O . THR A 1 213 ? 8.219 11.040 15.531 1.00 76.00 213 THR A O 1
ATOM 1695 N N . LYS A 1 214 ? 9.569 9.592 14.465 1.00 79.50 214 LYS A N 1
ATOM 1696 C CA . LYS A 1 214 ? 10.501 10.602 13.955 1.00 79.50 214 LYS A CA 1
ATOM 1697 C C . LYS A 1 214 ? 10.247 10.913 12.488 1.00 79.50 214 LYS A C 1
ATOM 1699 O O . LYS A 1 214 ? 10.447 10.077 11.610 1.00 79.50 214 LYS A O 1
ATOM 1704 N N . GLU A 1 215 ? 9.949 12.178 12.203 1.00 78.69 215 GLU A N 1
ATOM 1705 C CA . GLU A 1 215 ? 9.677 12.633 10.833 1.00 78.69 215 GLU A CA 1
ATOM 1706 C C . GLU A 1 215 ? 10.874 12.457 9.883 1.00 78.69 215 GLU A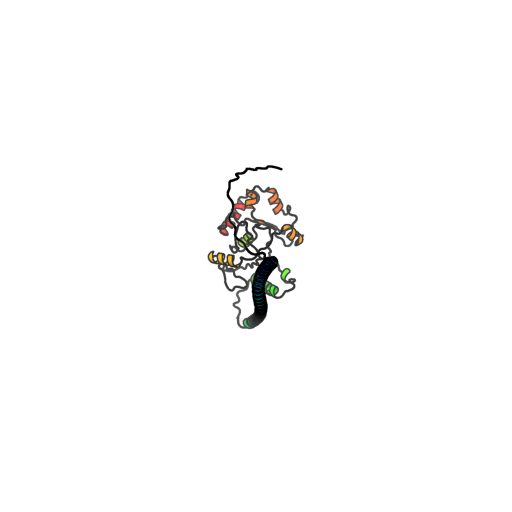 C 1
ATOM 1708 O O . GLU A 1 215 ? 10.685 12.193 8.699 1.00 78.69 215 GLU A O 1
ATOM 1713 N N . SER A 1 216 ? 12.113 12.530 10.384 1.00 77.94 216 SER A N 1
ATOM 1714 C CA . SER A 1 216 ? 13.309 12.276 9.570 1.00 77.94 216 SER A CA 1
ATOM 1715 C C . SER A 1 216 ? 13.377 10.833 9.062 1.00 77.94 216 SER A C 1
ATOM 1717 O O . SER A 1 216 ? 13.724 10.609 7.907 1.00 77.94 216 SER A O 1
ATOM 1719 N N . GLU A 1 217 ? 13.022 9.859 9.904 1.00 77.94 217 GLU A N 1
ATOM 1720 C CA . GLU A 1 217 ? 13.047 8.437 9.544 1.00 77.94 217 GLU A CA 1
ATOM 1721 C C . GLU A 1 217 ? 11.846 8.075 8.656 1.00 77.94 217 GLU A C 1
ATOM 1723 O O . GLU A 1 217 ? 11.998 7.327 7.691 1.00 77.94 217 GLU A O 1
ATOM 1728 N N . LEU A 1 218 ? 10.683 8.698 8.890 1.00 72.31 218 LEU A N 1
ATOM 1729 C CA . LEU A 1 218 ? 9.525 8.614 7.993 1.00 72.31 218 LEU A CA 1
ATOM 1730 C C . LEU A 1 218 ? 9.832 9.164 6.592 1.00 72.31 218 LEU A C 1
ATOM 1732 O O . LEU A 1 218 ? 9.431 8.570 5.593 1.00 72.31 218 LEU A O 1
ATOM 1736 N N . ALA A 1 219 ? 10.540 10.292 6.493 1.00 70.81 219 ALA A N 1
ATOM 1737 C CA . ALA A 1 219 ? 10.911 10.876 5.207 1.00 70.81 219 ALA A CA 1
ATOM 1738 C C . ALA A 1 219 ? 11.856 9.967 4.406 1.00 70.81 219 ALA A C 1
ATOM 1740 O O . ALA A 1 219 ? 11.725 9.866 3.184 1.00 70.81 219 ALA A O 1
ATOM 1741 N N . GLU A 1 220 ? 12.783 9.285 5.082 1.00 74.06 220 GLU A N 1
ATOM 1742 C CA . GLU A 1 220 ? 13.648 8.285 4.454 1.00 74.06 220 GLU A CA 1
ATOM 1743 C C . GLU A 1 220 ? 12.858 7.061 3.983 1.00 74.06 220 GLU A C 1
ATOM 1745 O O . GLU A 1 220 ? 13.027 6.645 2.837 1.00 74.06 220 GLU A O 1
ATOM 1750 N N . LEU A 1 221 ? 11.935 6.559 4.809 1.00 71.25 221 LEU A N 1
ATOM 1751 C CA . LEU A 1 221 ? 11.066 5.432 4.468 1.00 71.25 221 LEU A CA 1
ATOM 1752 C C . LEU A 1 221 ? 10.243 5.705 3.195 1.00 71.25 221 LEU A C 1
ATOM 1754 O O . LEU A 1 221 ? 10.182 4.871 2.294 1.00 71.25 221 LEU A O 1
ATOM 1758 N N . ARG A 1 222 ? 9.678 6.914 3.068 1.00 70.38 222 ARG A N 1
ATOM 1759 C CA . ARG A 1 222 ? 8.912 7.342 1.879 1.00 70.38 222 ARG A CA 1
ATOM 1760 C C . ARG A 1 222 ? 9.754 7.384 0.605 1.00 70.38 222 ARG A C 1
ATOM 1762 O O . ARG A 1 222 ? 9.218 7.228 -0.489 1.00 70.38 222 ARG A O 1
ATOM 1769 N N . LYS A 1 223 ? 11.054 7.663 0.732 1.00 64.75 223 LYS A N 1
ATOM 1770 C CA . LYS A 1 223 ? 11.974 7.764 -0.405 1.00 64.75 223 LYS A CA 1
ATOM 1771 C C . LYS A 1 223 ? 12.383 6.386 -0.930 1.00 64.75 223 LYS A C 1
ATOM 1773 O O . LYS A 1 223 ? 12.668 6.264 -2.117 1.00 64.75 223 LYS A O 1
ATOM 1778 N N . GLU A 1 224 ? 12.407 5.378 -0.063 1.00 60.78 224 GLU A N 1
ATOM 1779 C CA . GLU A 1 224 ? 12.800 4.004 -0.395 1.00 60.78 224 GLU A CA 1
ATOM 1780 C C . GLU A 1 224 ? 11.709 3.253 -1.192 1.00 60.78 224 GLU A C 1
ATOM 1782 O O . GLU A 1 224 ? 12.037 2.499 -2.102 1.00 60.78 224 GLU A O 1
ATOM 1787 N N . ASP A 1 225 ? 10.424 3.550 -0.958 1.00 56.00 225 ASP A N 1
ATOM 1788 C CA . ASP A 1 225 ? 9.257 2.931 -1.633 1.00 56.00 225 ASP A CA 1
ATOM 1789 C C . ASP A 1 225 ? 8.887 3.591 -2.993 1.00 56.00 225 ASP A C 1
ATOM 1791 O O . ASP A 1 225 ? 7.886 3.281 -3.640 1.00 56.00 225 ASP A O 1
ATOM 1795 N N . GLY A 1 226 ? 9.677 4.568 -3.445 1.00 42.44 226 GLY A N 1
ATOM 1796 C CA . GLY A 1 226 ? 9.317 5.473 -4.538 1.00 42.44 226 GLY A CA 1
ATOM 1797 C C . GLY A 1 226 ? 9.831 5.078 -5.924 1.00 42.44 226 GLY A C 1
ATOM 1798 O O . GLY A 1 226 ? 10.618 5.832 -6.495 1.00 42.44 226 GLY A O 1
ATOM 1799 N N . SER A 1 227 ? 9.383 3.967 -6.523 1.00 35.28 227 SER A N 1
ATOM 1800 C CA . SER A 1 227 ? 9.522 3.787 -7.984 1.00 35.28 227 SER A CA 1
ATOM 1801 C C . SER A 1 227 ? 8.511 2.805 -8.606 1.00 35.28 227 SER A C 1
ATOM 1803 O O . SER A 1 227 ? 8.246 1.751 -8.045 1.00 35.28 227 SER A O 1
ATOM 1805 N N . VAL A 1 228 ? 8.039 3.148 -9.820 1.00 35.84 228 VAL A N 1
ATOM 1806 C CA . VAL A 1 228 ? 7.338 2.322 -10.846 1.00 35.84 228 VAL A CA 1
ATOM 1807 C C . VAL A 1 228 ? 5.799 2.404 -10.927 1.00 35.84 228 VAL A C 1
ATOM 1809 O O . VAL A 1 228 ? 5.096 1.884 -10.082 1.00 35.84 228 VAL A O 1
ATOM 1812 N N . ASP A 1 229 ? 5.282 2.997 -12.013 1.00 32.03 229 ASP A N 1
ATOM 1813 C CA . ASP A 1 229 ? 3.865 3.317 -12.297 1.00 32.03 229 ASP A CA 1
ATOM 1814 C C . ASP A 1 229 ? 2.883 2.132 -12.443 1.00 32.03 229 ASP A C 1
ATOM 1816 O O . ASP A 1 229 ? 3.219 1.107 -13.032 1.00 32.03 229 ASP A O 1
ATOM 1820 N N . ALA A 1 230 ? 1.619 2.336 -12.026 1.00 36.56 230 ALA A N 1
ATOM 1821 C CA . ALA A 1 230 ? 0.485 1.449 -12.323 1.00 36.56 230 ALA A CA 1
ATOM 1822 C C . ALA A 1 230 ? 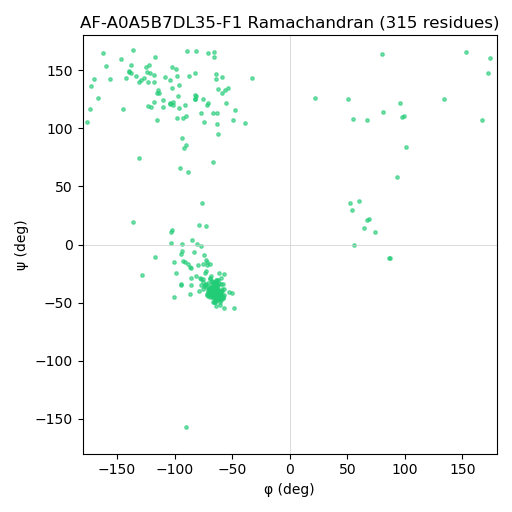-0.805 2.213 -12.693 1.00 36.56 230 ALA A C 1
ATOM 1824 O O . ALA A 1 230 ? -1.075 3.321 -12.225 1.00 36.56 230 ALA A O 1
ATOM 1825 N N . GLU A 1 231 ? -1.593 1.586 -13.569 1.00 39.16 231 GLU A N 1
ATOM 1826 C CA . GLU A 1 231 ? -2.661 2.168 -14.387 1.00 39.16 231 GLU A CA 1
ATOM 1827 C C . GLU A 1 231 ? -4.019 2.363 -13.677 1.00 39.16 231 GLU A C 1
ATOM 1829 O O . GLU A 1 231 ? -4.298 1.840 -12.599 1.00 39.16 231 GLU A O 1
ATOM 1834 N N . ARG A 1 232 ? -4.901 3.138 -14.325 1.00 37.12 232 ARG A N 1
ATOM 1835 C CA . ARG A 1 232 ? -6.274 3.435 -13.884 1.00 37.12 232 ARG A CA 1
ATOM 1836 C C . ARG A 1 232 ? -7.226 2.300 -14.279 1.00 37.12 232 ARG A C 1
ATOM 1838 O O . ARG A 1 232 ? -7.358 2.009 -15.461 1.00 37.12 232 ARG A O 1
ATOM 1845 N N . SER A 1 233 ? -7.953 1.735 -13.317 1.00 48.28 233 SER A N 1
ATOM 1846 C CA . SER A 1 233 ? -9.048 0.790 -13.572 1.00 48.28 233 SER A CA 1
ATOM 1847 C C . SER A 1 233 ? -10.282 1.156 -12.746 1.00 48.28 233 SER A C 1
ATOM 1849 O O . SER A 1 233 ? -10.147 1.632 -11.619 1.00 48.28 233 SER A O 1
ATOM 1851 N N . ASN A 1 234 ? -11.472 0.929 -13.311 1.00 60.75 234 ASN A N 1
ATOM 1852 C CA . ASN A 1 234 ? -12.752 1.082 -12.621 1.00 60.75 234 ASN A CA 1
ATOM 1853 C C . ASN A 1 234 ? -12.941 -0.097 -11.654 1.00 60.75 234 ASN A C 1
ATOM 1855 O O . ASN A 1 234 ? -13.228 -1.223 -12.064 1.00 60.75 234 ASN A O 1
ATOM 1859 N N . VAL A 1 235 ? -12.781 0.158 -10.355 1.00 69.75 235 VAL A N 1
ATOM 1860 C CA . VAL A 1 235 ? -12.701 -0.893 -9.326 1.00 69.75 235 VAL A CA 1
ATOM 1861 C C . VAL A 1 235 ? -14.018 -1.642 -9.076 1.00 69.75 235 VAL A C 1
ATOM 1863 O O . VAL A 1 235 ? -14.009 -2.813 -8.691 1.00 69.75 235 VAL A O 1
ATOM 1866 N N . THR A 1 236 ? -15.164 -0.987 -9.272 1.00 67.12 236 THR A N 1
ATOM 1867 C CA . THR A 1 236 ? -16.476 -1.513 -8.852 1.00 67.12 236 THR A CA 1
ATOM 1868 C C . THR A 1 236 ? -16.887 -2.766 -9.615 1.00 67.12 236 THR A C 1
ATOM 1870 O O . THR A 1 236 ? -17.476 -3.682 -9.033 1.00 67.12 236 THR A O 1
ATOM 1873 N N . ASP A 1 237 ? -16.545 -2.830 -10.899 1.00 70.00 237 ASP A N 1
ATOM 1874 C CA . ASP A 1 237 ? -16.893 -3.956 -11.763 1.00 70.00 237 ASP A CA 1
ATOM 1875 C C . ASP A 1 237 ? -15.998 -5.159 -11.460 1.00 70.00 237 ASP A C 1
ATOM 1877 O O . ASP A 1 237 ? -16.482 -6.288 -11.390 1.00 70.00 237 ASP A O 1
ATOM 1881 N N . LEU A 1 238 ? -14.715 -4.912 -11.174 1.00 73.31 238 LEU A N 1
ATOM 1882 C CA . LEU A 1 238 ? -13.762 -5.941 -10.765 1.00 73.31 238 LEU A CA 1
ATOM 1883 C C . LEU A 1 238 ? -14.174 -6.595 -9.441 1.00 73.31 238 LEU A C 1
ATOM 1885 O O . LEU A 1 238 ? -14.217 -7.819 -9.338 1.00 73.31 238 LEU A O 1
ATOM 1889 N N . VAL A 1 239 ? -14.526 -5.793 -8.431 1.00 75.31 239 VAL A N 1
ATOM 1890 C CA . VAL A 1 239 ? -14.961 -6.322 -7.127 1.00 75.31 239 VAL A CA 1
ATOM 1891 C C . VAL A 1 239 ? -16.248 -7.134 -7.272 1.00 75.31 239 VAL A C 1
ATOM 1893 O O . VAL A 1 239 ? -16.354 -8.213 -6.694 1.00 75.31 239 VAL A O 1
ATOM 1896 N N . SER A 1 240 ? -17.191 -6.670 -8.095 1.00 77.88 240 SER A N 1
ATOM 1897 C CA . SER A 1 240 ? -18.456 -7.377 -8.334 1.00 77.88 240 SER A CA 1
ATOM 1898 C C . SER A 1 240 ? -18.269 -8.696 -9.092 1.00 77.88 240 SER A C 1
ATOM 1900 O O . SER A 1 240 ? -19.010 -9.644 -8.844 1.00 77.88 240 SER A O 1
ATOM 1902 N N . GLN A 1 241 ? -17.278 -8.785 -9.988 1.00 79.62 241 GLN A N 1
ATOM 1903 C CA . GLN A 1 241 ? -16.909 -10.033 -10.667 1.00 79.62 241 GLN A CA 1
ATOM 1904 C C . GLN A 1 241 ? -16.224 -11.021 -9.716 1.00 79.62 241 GLN A C 1
ATOM 1906 O O . GLN A 1 241 ? -16.509 -12.216 -9.761 1.00 79.62 241 GLN A O 1
ATOM 1911 N N . MET A 1 242 ? -15.346 -10.525 -8.841 1.00 79.94 242 MET A N 1
ATOM 1912 C CA . MET A 1 242 ? -14.554 -11.363 -7.939 1.00 79.94 242 MET A CA 1
ATOM 1913 C C . MET A 1 242 ? -15.361 -11.849 -6.725 1.00 79.94 242 MET A C 1
ATOM 1915 O O . MET A 1 242 ? -15.223 -13.004 -6.318 1.00 79.94 242 MET A O 1
ATOM 1919 N N . ASP A 1 243 ? -16.210 -11.004 -6.138 1.00 82.31 243 ASP A N 1
ATOM 1920 C CA . ASP A 1 243 ? -17.085 -11.349 -5.007 1.00 82.31 243 ASP A CA 1
ATOM 1921 C C . ASP A 1 243 ? -18.546 -10.916 -5.252 1.00 82.31 243 ASP A C 1
ATOM 1923 O O . ASP A 1 243 ? -19.040 -9.977 -4.620 1.00 82.31 243 ASP A O 1
ATOM 1927 N N . PRO A 1 244 ? -19.298 -11.630 -6.114 1.00 84.12 244 PRO A N 1
ATOM 1928 C CA . PRO A 1 244 ? -20.695 -11.290 -6.409 1.00 84.12 244 PRO A CA 1
ATOM 1929 C C . PRO A 1 244 ? -21.622 -11.359 -5.184 1.00 84.12 244 PRO A C 1
ATOM 1931 O O . PRO A 1 244 ? -22.694 -10.749 -5.159 1.00 84.12 244 PRO A O 1
ATOM 1934 N N . GLN A 1 245 ? -21.250 -12.150 -4.172 1.00 83.06 245 GLN A N 1
ATOM 1935 C CA . GLN A 1 245 ? -22.060 -12.362 -2.971 1.00 83.06 245 GLN A CA 1
ATOM 1936 C C . GLN A 1 245 ? -21.731 -11.372 -1.849 1.00 83.06 245 GLN A C 1
ATOM 1938 O O . GLN A 1 245 ? -22.534 -11.251 -0.923 1.00 83.06 245 GLN A O 1
ATOM 1943 N N . GLY A 1 246 ? -20.603 -10.661 -1.926 1.00 80.88 246 GLY A N 1
ATOM 1944 C CA . GLY A 1 246 ? -20.176 -9.698 -0.913 1.00 80.88 246 GLY A CA 1
ATOM 1945 C C . GLY A 1 246 ? -19.767 -10.323 0.418 1.00 80.88 246 GLY A C 1
ATOM 1946 O O . GLY A 1 246 ? -19.834 -9.655 1.448 1.00 80.88 246 GLY A O 1
ATOM 1947 N N . LYS A 1 247 ? -19.397 -11.610 0.432 1.00 83.94 247 LYS A N 1
ATOM 1948 C CA . LYS A 1 247 ? -19.093 -12.364 1.664 1.00 83.94 247 LYS A CA 1
ATOM 1949 C C . LYS A 1 247 ? -17.742 -12.004 2.275 1.00 83.94 247 LYS A C 1
ATOM 1951 O O . LYS A 1 247 ? -17.492 -12.348 3.425 1.00 83.94 247 LYS A O 1
ATOM 1956 N N . ARG A 1 248 ? -16.870 -11.365 1.498 1.00 81.44 248 ARG A N 1
ATOM 1957 C CA . ARG A 1 248 ? -15.481 -11.046 1.860 1.00 81.44 248 ARG A CA 1
ATOM 1958 C C . ARG A 1 248 ? -15.095 -9.619 1.469 1.00 81.44 248 ARG A C 1
ATOM 1960 O O . ARG A 1 248 ? -13.916 -9.302 1.367 1.00 81.44 248 ARG A O 1
ATOM 1967 N N . THR A 1 249 ? -16.094 -8.769 1.247 1.00 80.38 249 THR A N 1
ATOM 1968 C CA . THR A 1 249 ? -15.919 -7.383 0.808 1.00 80.38 249 THR A CA 1
ATOM 1969 C C . THR A 1 249 ? -16.422 -6.437 1.892 1.00 80.38 249 THR A C 1
ATOM 1971 O O . THR A 1 249 ? -17.542 -6.592 2.375 1.00 80.38 249 THR A O 1
ATOM 1974 N N . ILE A 1 250 ? -15.614 -5.443 2.261 1.00 86.25 250 ILE A N 1
ATOM 1975 C CA . ILE A 1 250 ? -16.014 -4.313 3.110 1.00 86.25 250 ILE A CA 1
ATOM 1976 C C . ILE A 1 250 ? -15.945 -3.056 2.251 1.00 86.25 250 ILE A C 1
ATOM 1978 O O . ILE A 1 250 ? -14.941 -2.817 1.581 1.00 86.25 250 ILE A O 1
ATOM 1982 N N . PHE A 1 251 ? -17.010 -2.258 2.259 1.00 80.50 251 PHE A N 1
ATOM 1983 C CA . PHE A 1 251 ? -17.050 -1.002 1.524 1.00 80.50 251 PHE A CA 1
ATOM 1984 C C . PHE A 1 251 ? -16.700 0.160 2.451 1.00 80.50 251 PHE A C 1
ATOM 1986 O O . PHE A 1 251 ? -17.317 0.332 3.502 1.00 80.50 251 PHE A O 1
ATOM 1993 N N . VAL A 1 252 ? -15.734 0.978 2.041 1.00 81.50 252 VAL A N 1
ATOM 1994 C CA . VAL A 1 252 ? -15.295 2.162 2.785 1.00 81.50 252 VAL A CA 1
ATOM 1995 C C . VAL A 1 252 ? -15.431 3.387 1.889 1.00 81.50 252 VAL A C 1
ATOM 1997 O O . VAL A 1 252 ? -14.812 3.470 0.831 1.00 81.50 252 VAL A O 1
ATOM 2000 N N . LEU A 1 253 ? -16.253 4.341 2.317 1.00 76.81 253 LEU A N 1
ATOM 2001 C CA . LEU A 1 253 ? -16.455 5.627 1.667 1.00 76.81 253 LEU A CA 1
ATOM 2002 C C . LEU A 1 253 ? -15.601 6.686 2.363 1.00 76.81 253 LEU A C 1
ATOM 2004 O O . LEU A 1 253 ? -15.893 7.082 3.488 1.00 76.81 253 LEU A O 1
ATOM 2008 N N . THR A 1 254 ? -14.556 7.151 1.688 1.00 82.19 254 THR A N 1
ATOM 2009 C CA . THR A 1 254 ? -13.690 8.234 2.179 1.00 82.19 254 THR A CA 1
ATOM 2010 C C . THR A 1 254 ? -14.200 9.608 1.744 1.00 82.19 254 THR A C 1
ATOM 2012 O O . THR A 1 254 ? -14.960 9.691 0.777 1.00 82.19 254 THR A O 1
ATOM 2015 N N . LYS A 1 255 ? -13.666 10.683 2.340 1.00 77.19 255 LYS A N 1
ATOM 2016 C CA . LYS A 1 255 ? -13.914 12.084 1.929 1.00 77.19 255 LYS A CA 1
ATOM 2017 C C . LYS A 1 255 ? -15.396 12.483 2.015 1.00 77.19 255 LYS A C 1
ATOM 2019 O O . LYS A 1 255 ? -15.933 13.164 1.138 1.00 77.19 255 LYS A O 1
ATOM 2024 N N . VAL A 1 256 ? -16.086 11.980 3.038 1.00 76.81 256 VAL A N 1
ATOM 2025 C CA . VAL A 1 256 ? -17.518 12.245 3.255 1.00 76.81 256 VAL A CA 1
ATOM 2026 C C . VAL A 1 256 ? -17.800 13.670 3.732 1.00 76.81 256 VAL A C 1
ATOM 2028 O O . VAL A 1 256 ? -18.887 14.181 3.485 1.00 76.81 256 VAL A O 1
ATOM 2031 N N . ASP A 1 257 ? -16.802 14.315 4.324 1.00 77.69 257 ASP A N 1
ATOM 2032 C CA . ASP A 1 257 ? -16.746 15.739 4.651 1.00 77.69 257 ASP A CA 1
ATOM 2033 C C . ASP A 1 257 ? -16.945 16.609 3.406 1.00 77.69 257 ASP A C 1
ATOM 2035 O O . ASP A 1 257 ? -17.906 17.375 3.313 1.00 77.69 257 ASP A O 1
ATOM 2039 N N . LEU A 1 258 ? -16.125 16.387 2.378 1.00 74.75 258 LEU A N 1
ATOM 2040 C CA . LEU A 1 258 ? -16.239 17.088 1.101 1.00 74.75 258 LEU A CA 1
ATOM 2041 C C . LEU A 1 258 ? -17.552 16.763 0.385 1.00 74.75 258 LEU A C 1
ATOM 2043 O O . LEU A 1 258 ? -18.086 17.603 -0.340 1.00 74.75 258 LEU A O 1
ATOM 2047 N N . ALA A 1 259 ? -18.075 15.546 0.543 1.00 70.44 259 ALA A N 1
ATOM 2048 C CA . ALA A 1 259 ? -19.349 15.164 -0.056 1.00 70.44 259 ALA A CA 1
ATOM 2049 C C . ALA A 1 259 ? -20.539 15.900 0.590 1.00 70.44 259 ALA A C 1
ATOM 2051 O O . ALA A 1 259 ? -21.476 16.268 -0.122 1.00 70.44 259 ALA A O 1
ATOM 2052 N N . GLU A 1 260 ? -20.498 16.138 1.905 1.00 70.19 260 GLU A N 1
ATOM 2053 C CA . GLU A 1 260 ? -21.514 16.913 2.629 1.00 70.19 260 GLU A CA 1
ATOM 2054 C C . GLU A 1 260 ? -21.423 18.413 2.296 1.00 70.19 260 GLU A C 1
ATOM 2056 O O . GLU A 1 260 ? -22.448 19.029 1.998 1.00 70.19 260 GLU A O 1
ATOM 2061 N N . GLU A 1 261 ? -20.214 18.986 2.252 1.00 69.56 261 GLU A N 1
ATOM 2062 C CA . GLU A 1 261 ? -19.998 20.405 1.917 1.00 69.56 261 GLU A CA 1
ATOM 2063 C C . GLU A 1 261 ? -20.381 20.747 0.471 1.00 69.56 261 GLU A C 1
ATOM 2065 O O . GLU A 1 261 ? -21.030 21.763 0.216 1.00 69.56 261 GLU A O 1
ATOM 2070 N N . ASN A 1 262 ? -20.046 19.877 -0.488 1.00 63.88 262 ASN A N 1
ATOM 2071 C CA . ASN A 1 262 ? -20.343 20.092 -1.909 1.00 63.88 262 ASN A CA 1
ATOM 2072 C C . ASN A 1 262 ? -21.802 19.770 -2.292 1.00 63.88 262 ASN A C 1
ATOM 2074 O O . ASN A 1 262 ? -22.104 19.609 -3.476 1.00 63.88 262 ASN A O 1
ATOM 2078 N N . LEU A 1 263 ? -22.714 19.671 -1.314 1.00 55.22 263 LEU A N 1
ATOM 2079 C CA . LEU A 1 263 ? -24.141 19.397 -1.521 1.00 55.22 263 LEU A CA 1
ATOM 2080 C C . LEU A 1 263 ? -24.405 18.148 -2.381 1.00 55.22 263 LEU A C 1
ATOM 2082 O O . LEU A 1 263 ? -25.375 18.099 -3.148 1.00 55.22 263 LEU A O 1
ATOM 2086 N N . ALA A 1 264 ? -23.583 17.099 -2.257 1.00 56.44 264 ALA A N 1
ATOM 2087 C CA . ALA A 1 264 ? -23.984 15.808 -2.794 1.00 56.44 264 ALA A CA 1
ATOM 2088 C C . ALA A 1 264 ? -25.293 15.413 -2.101 1.00 56.44 264 ALA A C 1
ATOM 2090 O O . ALA A 1 264 ? -25.400 15.499 -0.879 1.00 56.44 264 ALA A O 1
ATOM 2091 N N . ASN A 1 265 ? -26.305 15.023 -2.885 1.00 62.94 265 ASN A N 1
ATOM 2092 C CA . ASN A 1 265 ? -27.632 14.723 -2.355 1.00 62.94 265 ASN A CA 1
ATOM 2093 C C . ASN A 1 265 ? -27.501 13.790 -1.124 1.00 62.94 265 ASN A C 1
ATOM 2095 O O . ASN A 1 265 ? -27.020 12.664 -1.291 1.00 62.94 265 ASN A O 1
ATOM 2099 N N . PRO A 1 266 ? -27.891 14.222 0.091 1.00 68.50 266 PRO A N 1
ATOM 2100 C CA . PRO A 1 266 ? -27.682 13.448 1.316 1.00 68.50 266 PRO A CA 1
ATOM 2101 C C . PRO A 1 266 ? -28.375 12.081 1.251 1.00 68.50 266 PRO A C 1
ATOM 2103 O O . PRO A 1 266 ? -27.870 11.092 1.788 1.00 68.50 266 PRO A O 1
ATOM 2106 N N . ASP A 1 267 ? -29.470 11.976 0.493 1.00 73.38 267 ASP A N 1
ATOM 2107 C CA . ASP A 1 267 ? -30.148 10.706 0.227 1.00 73.38 267 ASP A CA 1
ATOM 2108 C C . ASP A 1 267 ? -29.274 9.729 -0.560 1.00 73.38 267 ASP A C 1
ATOM 2110 O O . ASP A 1 267 ? -29.391 8.515 -0.403 1.00 73.38 267 ASP A O 1
ATOM 2114 N N . ARG A 1 268 ? -28.383 10.235 -1.418 1.00 69.69 268 ARG A N 1
ATOM 2115 C CA . ARG A 1 268 ? -27.436 9.413 -2.174 1.00 69.69 268 ARG A CA 1
ATOM 2116 C C . ARG A 1 268 ? -26.408 8.785 -1.241 1.00 69.69 268 ARG A C 1
ATOM 2118 O O . ARG A 1 268 ? -26.174 7.588 -1.360 1.00 69.69 268 ARG A O 1
ATOM 2125 N N . ILE A 1 269 ? -25.862 9.545 -0.291 1.00 73.06 269 ILE A N 1
ATOM 2126 C CA . ILE A 1 269 ? -24.916 9.032 0.715 1.00 73.06 269 ILE A CA 1
ATOM 2127 C C . ILE A 1 269 ? -25.604 7.971 1.582 1.00 73.06 269 ILE A C 1
ATOM 2129 O O . ILE A 1 269 ? -25.092 6.860 1.716 1.00 73.06 269 ILE A O 1
ATOM 2133 N N . ARG A 1 270 ? -26.829 8.241 2.056 1.00 78.69 270 ARG A N 1
ATOM 2134 C CA . ARG A 1 270 ? -27.632 7.251 2.795 1.00 78.69 270 ARG A CA 1
ATOM 2135 C C . ARG A 1 270 ? -27.905 5.987 1.969 1.00 78.69 270 ARG A C 1
ATOM 2137 O O . ARG A 1 270 ? -27.817 4.884 2.497 1.00 78.69 270 ARG A O 1
ATOM 2144 N N . LYS A 1 271 ? -28.190 6.109 0.666 1.00 76.25 271 LYS A N 1
ATOM 2145 C CA . LYS A 1 271 ? -28.377 4.956 -0.240 1.00 76.25 271 LYS A CA 1
ATOM 2146 C C . LYS A 1 271 ? -27.093 4.159 -0.475 1.00 76.25 271 LYS A C 1
ATOM 2148 O O . LYS A 1 271 ? -27.184 2.944 -0.640 1.00 76.25 271 LYS A O 1
ATOM 2153 N N . ILE A 1 272 ? -25.930 4.811 -0.500 1.00 76.44 272 ILE A N 1
ATOM 2154 C CA . ILE A 1 272 ? -24.624 4.141 -0.606 1.00 76.44 272 ILE A CA 1
ATOM 2155 C C . ILE A 1 272 ? -24.363 3.323 0.654 1.00 76.44 272 ILE A C 1
ATOM 2157 O O . ILE A 1 272 ? -24.079 2.136 0.551 1.00 76.44 272 ILE A O 1
ATOM 2161 N N . LEU A 1 273 ? -24.537 3.928 1.830 1.00 77.94 273 LEU A N 1
ATOM 2162 C CA . LEU A 1 273 ? -24.312 3.263 3.117 1.00 77.94 273 LEU A CA 1
ATOM 2163 C C . LEU A 1 273 ? -25.345 2.169 3.406 1.00 77.94 273 LEU A C 1
ATOM 2165 O O . LEU A 1 273 ? -25.044 1.186 4.069 1.00 77.94 273 LEU A O 1
ATOM 2169 N N . ALA A 1 274 ? -26.550 2.295 2.851 1.00 81.69 274 ALA A N 1
ATOM 2170 C CA . ALA A 1 274 ? -27.549 1.232 2.864 1.00 81.69 274 ALA A CA 1
ATOM 2171 C C . ALA A 1 274 ? -27.268 0.110 1.842 1.00 81.69 274 ALA A C 1
ATOM 2173 O O . ALA A 1 274 ? -28.075 -0.814 1.736 1.00 81.69 274 ALA A O 1
ATOM 2174 N N . GLY A 1 275 ? -26.201 0.212 1.039 1.00 75.94 275 GLY A N 1
ATOM 2175 C CA . GLY A 1 275 ? -25.845 -0.769 0.010 1.00 75.94 275 GLY A CA 1
ATOM 2176 C C . GLY A 1 275 ? -26.827 -0.848 -1.164 1.00 75.94 275 GLY A C 1
ATOM 2177 O O . GLY A 1 275 ? -26.899 -1.867 -1.840 1.00 75.94 275 GLY A O 1
ATOM 2178 N N . LYS A 1 276 ? -27.624 0.203 -1.400 1.00 77.75 276 LYS A N 1
ATOM 2179 C CA . LYS A 1 276 ? -28.692 0.225 -2.421 1.00 77.75 276 LYS A CA 1
ATOM 2180 C C . LYS A 1 276 ? -28.309 0.948 -3.709 1.00 77.75 276 LYS A C 1
ATOM 2182 O O . 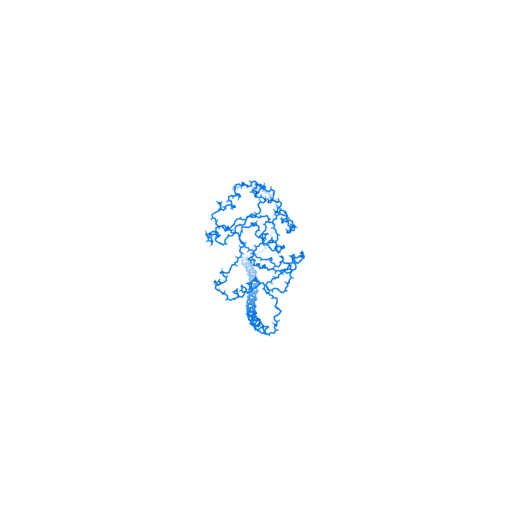LYS A 1 276 ? -29.046 0.846 -4.686 1.00 77.75 276 LYS A O 1
ATOM 2187 N N . LEU A 1 277 ? -27.230 1.736 -3.702 1.00 72.38 277 LEU A N 1
ATOM 2188 C CA . LEU A 1 277 ? -26.848 2.544 -4.865 1.00 72.38 277 LEU A CA 1
ATOM 2189 C C . LEU A 1 277 ? -25.974 1.780 -5.865 1.00 72.38 277 LEU A C 1
ATOM 2191 O O . LEU A 1 277 ? -26.174 1.916 -7.068 1.00 72.38 277 LEU A O 1
ATOM 2195 N N . PHE A 1 278 ? -25.001 1.015 -5.375 1.00 70.06 278 PHE A N 1
ATOM 2196 C CA . PHE A 1 278 ? -24.049 0.307 -6.225 1.00 70.06 278 PHE A CA 1
ATOM 2197 C C . PHE A 1 278 ? -24.469 -1.153 -6.423 1.00 70.06 278 PHE A C 1
ATOM 2199 O O . PHE A 1 278 ? -24.972 -1.765 -5.479 1.00 70.06 278 PHE A O 1
ATOM 2206 N N . PRO A 1 279 ? -24.229 -1.744 -7.608 1.00 69.75 279 PRO A N 1
ATOM 2207 C CA . PRO A 1 279 ? -24.533 -3.146 -7.903 1.00 69.75 279 PRO A CA 1
ATOM 2208 C C . PRO A 1 279 ? -23.517 -4.112 -7.262 1.00 69.75 279 PRO A C 1
ATOM 2210 O O . PRO A 1 279 ? -23.174 -5.134 -7.844 1.00 69.75 279 PRO A O 1
ATOM 2213 N N . MET A 1 280 ? -23.030 -3.791 -6.064 1.00 76.81 280 MET A N 1
ATOM 2214 C CA . MET A 1 280 ? -22.041 -4.564 -5.318 1.00 76.81 280 MET A CA 1
ATOM 2215 C C . MET A 1 280 ? -22.549 -4.807 -3.900 1.00 76.81 280 MET A C 1
ATOM 2217 O O . MET A 1 280 ? -23.154 -3.923 -3.286 1.00 76.81 280 MET A O 1
ATOM 2221 N N . ARG A 1 281 ? -22.295 -6.005 -3.374 1.00 78.56 281 ARG A N 1
ATOM 2222 C CA . ARG A 1 281 ? -22.644 -6.380 -2.002 1.00 78.56 281 ARG A CA 1
ATOM 2223 C C . ARG A 1 281 ? -21.388 -6.358 -1.144 1.00 78.56 281 ARG A C 1
ATOM 2225 O O . ARG A 1 281 ? -20.324 -6.762 -1.598 1.00 78.56 281 ARG A O 1
ATOM 2232 N N . ALA A 1 282 ? -21.524 -5.898 0.089 1.00 83.00 282 ALA A N 1
ATOM 2233 C CA . ALA A 1 282 ? -20.460 -5.901 1.080 1.00 83.00 282 ALA A CA 1
ATOM 2234 C C . ALA A 1 282 ? -21.024 -6.322 2.442 1.00 83.00 282 ALA A C 1
ATOM 2236 O O . ALA A 1 282 ? -22.208 -6.116 2.717 1.00 83.00 282 ALA A O 1
ATOM 2237 N N . LEU A 1 283 ? -20.166 -6.879 3.296 1.00 87.00 283 LEU A N 1
ATOM 2238 C CA . LEU A 1 283 ? -20.473 -7.225 4.686 1.00 87.00 283 LEU A CA 1
ATOM 2239 C C . LEU A 1 283 ? -20.889 -5.996 5.503 1.00 87.00 283 LEU A C 1
ATOM 2241 O O . LEU A 1 283 ? -21.725 -6.093 6.397 1.00 87.00 283 LEU A O 1
ATOM 2245 N N . GLY A 1 284 ? -20.297 -4.845 5.190 1.00 85.75 284 GLY A N 1
ATOM 2246 C CA . GLY A 1 284 ? -20.568 -3.578 5.847 1.00 85.75 284 GLY A CA 1
ATOM 2247 C C . GLY A 1 284 ? -20.132 -2.405 4.980 1.00 85.75 284 GLY A C 1
ATOM 2248 O O . GLY A 1 284 ? -19.236 -2.535 4.141 1.00 85.75 284 GLY A O 1
ATOM 2249 N N . TYR A 1 285 ? -20.792 -1.271 5.197 1.00 83.44 285 TYR A N 1
ATOM 2250 C CA . TYR A 1 285 ? -20.522 -0.006 4.527 1.00 83.44 285 TYR A CA 1
ATOM 2251 C C . TYR A 1 285 ? -20.157 1.019 5.597 1.00 83.44 285 TYR A C 1
ATOM 2253 O O . TYR A 1 285 ? -20.968 1.317 6.473 1.00 83.44 285 TYR A O 1
ATOM 2261 N N . PHE A 1 286 ? -18.943 1.549 5.520 1.00 87.69 286 PHE A N 1
ATOM 2262 C CA . PHE A 1 286 ? -18.406 2.498 6.487 1.00 87.69 286 PHE A CA 1
ATOM 2263 C C . PHE A 1 286 ? -18.106 3.823 5.797 1.00 87.69 286 PHE A C 1
ATOM 2265 O O . PHE A 1 286 ? -17.617 3.842 4.671 1.00 87.69 286 PHE A O 1
ATOM 2272 N N . ALA A 1 287 ? -18.405 4.927 6.470 1.00 84.31 287 ALA A N 1
ATOM 2273 C CA . ALA A 1 287 ? -17.975 6.261 6.075 1.00 84.31 287 ALA A CA 1
ATOM 2274 C C . ALA A 1 287 ? -16.796 6.664 6.956 1.00 84.31 287 ALA A C 1
ATOM 2276 O O . ALA A 1 287 ? -16.861 6.461 8.165 1.00 84.31 287 ALA A O 1
ATOM 2277 N N . VAL A 1 288 ? -15.745 7.223 6.359 1.00 85.69 288 VAL A N 1
ATOM 2278 C CA . VAL A 1 288 ? -14.537 7.653 7.075 1.00 85.69 288 VAL A CA 1
ATOM 2279 C C . VAL A 1 288 ? -14.024 8.985 6.537 1.00 85.69 288 VAL A C 1
ATOM 2281 O O . VAL A 1 288 ? -14.147 9.288 5.342 1.00 85.69 288 VAL A O 1
ATOM 2284 N N . VAL A 1 289 ? -13.399 9.767 7.410 1.00 85.25 289 VAL A N 1
ATOM 2285 C CA . VAL A 1 289 ? -12.732 11.025 7.063 1.00 85.25 289 VAL A CA 1
ATOM 2286 C C . VAL A 1 289 ? -11.242 10.869 7.327 1.00 85.25 289 VAL A C 1
ATOM 2288 O O . VAL A 1 289 ? -10.782 10.837 8.458 1.00 85.25 289 VAL A O 1
ATOM 2291 N N . THR A 1 290 ? -10.458 10.769 6.255 1.00 79.31 290 THR A N 1
ATOM 2292 C CA . THR A 1 290 ? -9.032 10.411 6.337 1.00 79.31 290 THR A CA 1
ATOM 2293 C C . THR A 1 290 ? -8.085 11.601 6.160 1.00 79.31 290 THR A C 1
ATOM 2295 O O . THR A 1 290 ? -6.885 11.402 5.954 1.00 79.31 290 THR A O 1
ATOM 2298 N N . GLY A 1 291 ? -8.605 12.833 6.181 1.00 78.38 291 GLY A N 1
ATOM 2299 C CA . GLY A 1 291 ? -7.823 14.073 6.144 1.00 78.38 291 GLY A CA 1
ATOM 2300 C C . GLY A 1 291 ? -8.560 15.262 5.539 1.00 78.38 291 GLY A C 1
ATOM 2301 O O . GLY A 1 291 ? -9.569 15.082 4.870 1.00 78.38 291 GLY A O 1
ATOM 2302 N N . ARG A 1 292 ? -8.012 16.467 5.750 1.00 73.62 292 ARG A N 1
ATOM 2303 C CA . ARG A 1 292 ? -8.647 17.755 5.402 1.00 73.62 292 ARG A CA 1
ATOM 2304 C C . ARG A 1 292 ? -8.097 18.408 4.126 1.00 73.62 292 ARG A C 1
ATOM 2306 O O . ARG A 1 292 ? -8.315 19.586 3.880 1.00 73.62 292 ARG A O 1
ATOM 2313 N N . GLY A 1 293 ? -7.321 17.667 3.332 1.00 64.94 293 GLY A N 1
ATOM 2314 C CA . GLY A 1 293 ? -6.647 18.185 2.131 1.00 64.94 293 GLY A CA 1
ATOM 2315 C C . GLY A 1 293 ? -5.270 18.817 2.377 1.00 64.94 293 GLY A C 1
ATOM 2316 O O . GLY A 1 293 ? -4.523 18.997 1.417 1.00 64.94 293 GLY A O 1
ATOM 2317 N N . ASN A 1 294 ? -4.890 19.060 3.635 1.00 67.12 294 ASN A N 1
ATOM 2318 C CA . ASN A 1 294 ? -3.553 19.528 4.005 1.00 67.12 294 ASN A CA 1
ATOM 2319 C C . ASN A 1 294 ? -2.586 18.351 4.219 1.00 67.12 294 ASN A C 1
ATOM 2321 O O . ASN A 1 294 ? -2.974 17.270 4.673 1.00 67.12 294 ASN A O 1
ATOM 2325 N N . GLN A 1 295 ? -1.314 18.546 3.858 1.00 64.81 295 GLN A N 1
ATOM 2326 C CA . GLN A 1 295 ? -0.292 17.492 3.932 1.00 64.81 295 GLN A CA 1
ATOM 2327 C C . GLN A 1 295 ? 0.379 17.386 5.308 1.00 64.81 295 GLN A C 1
ATOM 2329 O O . GLN A 1 295 ? 0.912 16.324 5.618 1.00 64.81 295 GLN A O 1
ATOM 2334 N N . GLU A 1 296 ? 0.307 18.439 6.124 1.00 68.50 296 GLU A N 1
ATOM 2335 C CA . GLU A 1 296 ? 1.038 18.560 7.395 1.00 68.50 296 GLU A CA 1
ATOM 2336 C C . GLU A 1 296 ? 0.239 18.112 8.628 1.00 68.50 296 GLU A C 1
ATOM 2338 O O . GLU A 1 296 ? 0.803 18.015 9.715 1.00 68.50 296 GLU A O 1
ATOM 2343 N N . ASP A 1 297 ? -1.056 17.814 8.482 1.00 78.38 297 ASP A N 1
ATOM 2344 C CA . ASP A 1 297 ? -1.897 17.434 9.620 1.00 78.38 297 ASP A CA 1
ATOM 2345 C C . ASP A 1 297 ? -1.382 16.140 10.268 1.00 78.38 297 ASP A C 1
ATOM 2347 O O . ASP A 1 297 ? -1.123 15.135 9.583 1.00 78.38 297 ASP A O 1
ATOM 2351 N N . SER A 1 298 ? -1.287 16.120 11.600 1.00 82.06 298 SER A N 1
ATOM 2352 C CA . SER A 1 298 ? -0.942 14.899 12.322 1.00 82.06 298 SER A CA 1
ATOM 2353 C C . SER A 1 298 ? -2.101 13.896 12.277 1.00 82.06 298 SER A C 1
ATOM 2355 O O . SER A 1 298 ? -3.239 14.208 11.921 1.00 82.06 298 SER A O 1
ATOM 2357 N N . ILE A 1 299 ? -1.821 12.641 12.619 1.00 83.69 299 ILE A N 1
ATOM 2358 C CA . ILE A 1 299 ? -2.857 11.599 12.660 1.00 83.69 299 ILE A CA 1
ATOM 2359 C C . ILE A 1 299 ? -3.877 11.891 13.762 1.00 83.69 299 ILE A C 1
ATOM 2361 O O . ILE A 1 299 ? -5.062 11.624 13.574 1.00 83.69 299 ILE A O 1
ATOM 2365 N N . GLN A 1 300 ? -3.435 12.480 14.875 1.00 85.62 300 GLN A N 1
ATOM 2366 C CA . GLN A 1 300 ? -4.334 12.871 15.954 1.00 85.62 300 GLN A CA 1
ATOM 2367 C C . GLN A 1 300 ? -5.279 13.992 15.506 1.00 85.62 300 GLN A C 1
ATOM 2369 O O . GLN A 1 300 ? -6.485 13.869 15.691 1.00 85.62 300 GLN A O 1
ATOM 2374 N N . ASP A 1 301 ? -4.768 15.001 14.795 1.00 87.62 301 ASP A N 1
ATOM 2375 C CA . ASP A 1 301 ? -5.596 16.102 14.283 1.00 87.62 301 ASP A CA 1
ATOM 2376 C C . ASP A 1 301 ? -6.678 15.621 13.306 1.00 87.62 301 ASP A C 1
ATOM 2378 O O . ASP A 1 301 ? -7.763 16.206 13.230 1.00 87.62 301 ASP A O 1
ATOM 2382 N N . ILE A 1 302 ? -6.397 14.566 12.533 1.00 86.62 302 ILE A N 1
ATOM 2383 C CA . ILE A 1 302 ? -7.388 13.946 11.645 1.00 86.62 302 ILE A CA 1
ATOM 2384 C C . ILE A 1 302 ? -8.441 13.184 12.442 1.00 86.62 302 ILE A C 1
ATOM 2386 O O . ILE A 1 302 ? -9.619 13.304 12.120 1.00 86.62 302 ILE A O 1
ATOM 2390 N N . LYS A 1 303 ? -8.052 12.433 13.476 1.00 87.69 303 LYS A N 1
ATOM 2391 C CA . LYS A 1 303 ? -9.011 11.718 14.332 1.00 87.69 303 LYS A CA 1
ATOM 2392 C C . LYS A 1 303 ? -9.958 12.687 15.035 1.00 87.69 303 LYS A C 1
ATOM 2394 O O . LYS A 1 303 ? -11.171 12.511 14.969 1.00 87.69 303 LYS A O 1
ATOM 2399 N N . ASP A 1 304 ? -9.412 13.749 15.619 1.00 89.50 304 ASP A N 1
ATOM 2400 C CA . ASP A 1 304 ? -10.196 14.771 16.317 1.00 89.50 304 ASP A CA 1
ATOM 2401 C C . ASP A 1 304 ? -11.150 15.498 15.349 1.00 89.50 304 ASP A C 1
ATOM 2403 O O . ASP A 1 304 ? -12.284 15.848 15.696 1.00 89.50 304 ASP A O 1
ATOM 2407 N N . TYR A 1 305 ? -10.716 15.699 14.099 1.00 89.94 305 TYR A N 1
ATOM 2408 C CA . TYR A 1 305 ? -11.573 16.217 13.033 1.00 89.94 305 TYR A CA 1
ATOM 2409 C C . TYR A 1 305 ? -12.703 15.272 12.667 1.00 89.94 305 TYR A C 1
ATOM 2411 O O . TYR A 1 305 ? -13.845 15.709 12.561 1.00 89.94 305 TYR A O 1
ATOM 2419 N N . GLU A 1 306 ? -12.380 14.001 12.445 1.00 89.62 306 GLU A N 1
ATOM 2420 C CA . GLU A 1 306 ? -13.337 12.970 12.070 1.00 89.62 306 GLU A CA 1
ATOM 2421 C C . GLU A 1 306 ? -14.429 12.852 13.138 1.00 89.62 306 GLU A C 1
ATOM 2423 O O . GLU A 1 306 ? -15.619 12.893 12.819 1.00 89.62 306 GLU A O 1
ATOM 2428 N N . GLU A 1 307 ? -14.036 12.814 14.413 1.00 90.00 307 GLU A N 1
ATOM 2429 C CA . GLU A 1 307 ? -14.964 12.773 15.541 1.00 90.00 307 GLU A CA 1
ATOM 2430 C C . GLU A 1 307 ? -15.852 14.024 15.593 1.00 90.00 307 GLU A C 1
ATOM 2432 O O . GLU A 1 307 ? -17.076 13.924 15.747 1.00 90.00 307 GLU A O 1
ATOM 2437 N N . SER A 1 308 ? -15.266 15.209 15.393 1.00 89.56 308 SER A N 1
ATOM 2438 C CA . SER A 1 308 ? -16.007 16.475 15.350 1.00 89.56 308 SER A CA 1
ATOM 2439 C C . SER A 1 308 ? -16.987 16.529 14.173 1.00 89.56 308 SER A C 1
ATOM 2441 O O . SER A 1 308 ? -18.122 16.997 14.317 1.00 89.56 308 SER A O 1
ATOM 2443 N N . PHE A 1 309 ? -16.573 16.035 13.007 1.00 88.81 309 PHE A N 1
ATOM 2444 C CA . PHE A 1 309 ? -17.383 15.979 11.796 1.00 88.81 309 PHE A CA 1
ATOM 2445 C C . PHE A 1 309 ? -18.585 15.056 11.988 1.00 88.81 309 PHE A C 1
ATOM 2447 O O . PHE A 1 309 ? -19.723 15.494 11.828 1.00 88.81 309 PHE A O 1
ATOM 2454 N N . PHE A 1 310 ? -18.376 13.810 12.418 1.00 89.69 310 PHE A N 1
ATOM 2455 C CA . PHE A 1 310 ? -19.484 12.875 12.617 1.00 89.69 310 PHE A CA 1
ATOM 2456 C C . PHE A 1 310 ? -20.420 13.303 13.755 1.00 89.69 310 PHE A C 1
ATOM 2458 O O . PHE A 1 310 ? -21.633 13.123 13.649 1.00 89.69 310 PHE A O 1
ATOM 2465 N N . SER A 1 311 ? -19.898 13.960 14.794 1.00 88.44 311 SER A N 1
ATOM 2466 C CA . SER A 1 311 ? -20.713 14.520 15.882 1.00 88.44 311 SER A CA 1
ATOM 2467 C C . SER A 1 311 ? -21.570 15.718 15.450 1.00 88.44 311 SER A C 1
ATOM 2469 O O . SER A 1 311 ? -22.634 15.977 16.027 1.00 88.44 311 SER A O 1
ATOM 2471 N N . SER A 1 312 ? -21.127 16.482 14.450 1.00 86.81 312 SER A N 1
ATOM 2472 C CA . SER A 1 312 ? -21.815 17.689 13.970 1.00 86.81 312 SER A CA 1
ATOM 2473 C C . SER A 1 312 ? -22.671 17.457 12.720 1.00 86.81 312 SER A C 1
ATOM 2475 O O . SER A 1 312 ? -23.657 18.178 12.533 1.00 86.81 312 SER A O 1
ATOM 2477 N N . SER A 1 313 ? -22.355 16.434 11.923 1.00 83.50 313 SER A N 1
ATOM 2478 C CA . SER A 1 313 ? -23.017 16.115 10.658 1.00 83.50 313 SER A CA 1
ATOM 2479 C C . SER A 1 313 ? -24.514 15.858 10.824 1.00 83.50 313 SER A C 1
ATOM 2481 O O . SER A 1 313 ? -24.987 15.281 11.807 1.00 83.50 313 SER A O 1
ATOM 2483 N N . ARG A 1 314 ? -25.291 16.279 9.821 1.00 76.19 314 ARG A N 1
ATOM 2484 C CA . ARG A 1 314 ? -26.746 16.046 9.765 1.00 76.19 314 ARG A CA 1
ATOM 2485 C C . ARG A 1 314 ? -27.093 14.719 9.094 1.00 76.19 314 ARG A C 1
ATOM 2487 O O . ARG A 1 314 ? -28.224 14.248 9.202 1.00 76.19 314 ARG A O 1
ATOM 2494 N N . ILE A 1 315 ? -26.146 14.136 8.362 1.00 74.56 315 ILE A N 1
ATOM 2495 C CA . ILE A 1 315 ? -26.344 12.913 7.578 1.00 74.56 315 ILE A CA 1
ATOM 2496 C C . ILE A 1 315 ? -26.123 11.671 8.449 1.00 74.56 315 ILE A C 1
ATOM 2498 O O . ILE A 1 315 ? -26.826 10.675 8.271 1.00 74.56 315 ILE A O 1
ATOM 2502 N N . PHE A 1 316 ? -25.188 11.753 9.396 1.00 75.50 316 PHE A N 1
ATOM 2503 C CA . PHE A 1 316 ? -24.725 10.627 10.214 1.00 75.50 316 PHE A CA 1
ATOM 2504 C C . PHE A 1 316 ? -25.281 10.600 11.648 1.00 75.50 316 PHE A C 1
ATOM 2506 O O . PHE A 1 316 ? -24.953 9.686 12.401 1.00 75.50 316 PHE A O 1
ATOM 2513 N N . LYS A 1 317 ? -26.138 11.567 12.002 1.00 64.38 317 LYS A N 1
ATOM 2514 C CA . LYS A 1 317 ? -26.983 11.531 13.206 1.00 64.38 317 LYS A CA 1
ATOM 2515 C C . LYS A 1 317 ? -28.214 10.649 13.035 1.00 64.38 317 LYS A C 1
ATOM 2517 O O . LYS A 1 317 ? -28.743 10.573 11.897 1.00 64.38 317 LYS A O 1
#

Nearest PDB structures (foldseek):
  8ct1-assembly1_A  TM=9.134E-01  e=3.583E-19  Homo sapiens
  6jtg-assembly1_A-2  TM=9.221E-01  e=2.598E-18  Homo sapiens

Organism: Portunus trituberculatus (NCBI:txid210409)

Secondary structure (DSSP, 8-state):
--------------------------SHHHHHHHHHHHHHHHHHHHHHHHHHHHHHHHHHHHHHHHHHHHHHHHHHHHHHHHHHHHHHHHHHHHHHHHHHHHHHHHHHHHHHHTTT---------HHHHHHHHHHHHHHH-TT-TTTTTS--------TTSSHHHHHHHHHTS--S---SSS----S---------SS-EEE-TT---EEETT-HHHHHHHHHHT---------HHHHHHHH-TT-TT-EEEEE-HHHHHHTT--HHHHHHHHTT-SSS---SEEEEE----S-SS--HHHHHHHHHHHHHH-SS--

Sequence (317 aa):
MGGSAEEREKAGPFCGPCHHKAGVALLPDLLRMRLSQLEAELQEKTDHFTKELASVVHENADLKQKIQSNDNIREKYESLQEELMQVQLKYQREIERLEKDNKELRKSLMLRAGDKVARKKVKKSLIDMYSEVLDELCDYDSSYDTQDHLPRVVVVGDQSSGKTSVLEMVAQARIFPRGAGEMMTRAPVMVTLSEGPYHIASFKDSTREFDLTKESELAELRKEDGSVDAERSNVTDLVSQMDPQGKRTIFVLTKVDLAEENLANPDRIRKILAGKLFPMRALGYFAVVTGRGNQEDSIQDIKDYEESFFSSSRIFK

pLDDT: mean 70.94, std 15.14, range [29.59, 91.69]

InterPro domains:
  IPR001401 Dynamin, GTPase domain [SM00053] (127-302)
  IPR022812 Dynamin [PR00195] (150-168)
  IPR022812 Dynamin [PR00195] (175-192)
  IPR022812 Dynamin [PTHR11566] (139-224)
  IPR027417 P-loop containing nucleoside triphosphate hydrolase [G3DSA:3.40.50.300] (123-226)
  IPR027417 P-loop containing nucleoside triphosphate hydrolase [G3DSA:3.40.50.300] (227-317)
  IPR027417 P-loop containing nucleoside triphosphate hydrolase [SSF52540] (126-313)
  IPR030381 Dynamin-type guanine nucleotide-binding (G) domain [PS51718] (147-223)
  IPR030381 Dynamin-type guanine nucleotide-binding (G) domain [PS51718] (224-317)
  IPR045063 Dynamin, N-terminal [PF00350] (153-224)

Solvent-accessible surface area (backbone atoms only — not comparable to full-atom values): 19819 Å² total; per-residue (Å²): 138,83,85,92,83,90,84,86,90,88,82,88,80,88,82,89,86,80,89,80,89,82,81,96,78,73,72,69,58,58,56,52,53,50,49,53,48,52,50,50,56,50,50,53,50,51,52,50,51,52,52,52,50,51,51,55,52,50,54,53,51,53,50,51,53,52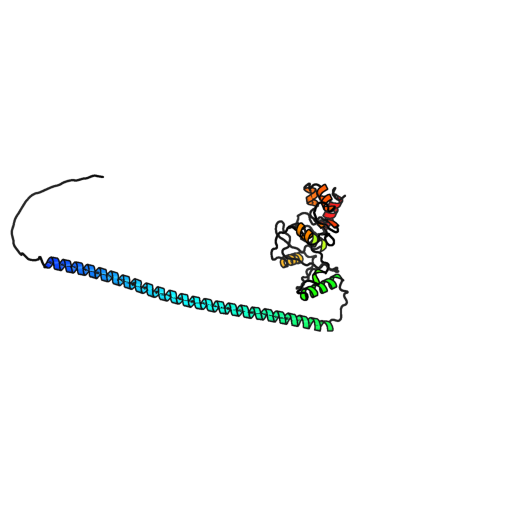,50,55,53,50,52,56,50,49,55,51,50,53,53,51,50,52,52,49,51,53,50,51,53,52,52,52,53,49,49,56,49,52,51,51,52,50,51,52,49,50,52,53,47,52,64,58,46,67,78,70,60,79,72,79,78,66,81,71,49,75,57,54,55,48,49,52,51,51,54,52,41,64,76,66,47,89,77,49,68,78,62,70,76,53,94,72,91,80,90,81,66,47,92,89,54,43,63,69,41,50,50,27,64,74,69,72,34,79,53,69,61,82,64,88,95,54,92,65,81,35,62,93,81,88,81,87,84,73,94,65,100,63,70,63,47,65,51,95,93,44,95,58,75,35,49,58,86,38,68,70,44,26,54,51,50,28,60,73,73,66,74,60,86,66,84,94,63,77,44,68,62,54,49,29,70,75,39,67,78,8,88,89,35,74,43,77,43,54,54,50,64,59,39,59,74,70,63,48,59,64,67,55,57,53,30,45,54,68,52,70,66,54,97,47,46,48,76,45,57,44,80,45,52,65,63,87,87,64,90,81,69,50,73,65,60,30,52,58,43,37,54,50,46,53,73,66,38,83,82,74,100

Foldseek 3Di:
DDDDDDDDDDDDDDDDDDDDDDDDDDPVVVVVVVVVVVVVVVVVVVVVVVVVVVVVVVVVVVVVVVVVVVVVVVVVVVVVVVVVVVVVVVVVVVVVVVVVVVVVVVVVVVVVVVVPPPDPPPPQDPLSVVVVVLVVCVVVCPPCPVNVPDDDDDQDDFAPQCSLLVVCLVLLAPQFDDDPPDRTQADDDDDRDDDDPASWDDDPPDPDIARRVDPVSSVVNHVVNDDHHDDGDDVQVVQCVVCVPQPRAEAEGEPVVVCVVVPPPLVQVVCVQVVNNGSHHHPGYYYFYSDDPDPPDRSVNRVVVRVVCLVPDPSND

Radius of gyration: 47.65 Å; Cα contacts (8 Å, |Δi|>4): 191; chains: 1; bounding box: 88×87×132 Å